Protein AF-A0A6L4ZPI7-F1 (afdb_monomer_lite)

Sequence (195 aa):
HDQLLDPTDQDNYDQADLDHDDYDQDDQVDRDQNSYPLFTQRETSLPQNKQPQKSLRPNKKPSTRAINNIDLNIQSRFVRVPNWVADQLARQLSPAEEKIFDQIWRLTVGFNREVWRGKIADLLIRTGYSSRATVTKAIAGLSALGLIRIEGRDTNPRGRSYRIVDRVKTINDQQKADQKPATRKSFDQKLDHPS

Radius of gyration: 31.49 Å; chains: 1; bounding box: 92×101×45 Å

Structure (mmCIF, N/CA/C/O backbone):
data_AF-A0A6L4ZPI7-F1
#
_entry.id   AF-A0A6L4ZPI7-F1
#
loop_
_atom_site.group_PDB
_atom_site.id
_atom_site.type_symbol
_atom_site.label_atom_id
_atom_site.label_alt_id
_atom_site.label_comp_id
_atom_site.label_asym_id
_atom_site.label_entity_id
_atom_site.label_seq_id
_atom_site.pdbx_PDB_ins_code
_atom_site.Cartn_x
_atom_site.Cartn_y
_atom_site.Cartn_z
_atom_site.occupancy
_atom_site.B_iso_or_equiv
_atom_site.auth_seq_id
_atom_site.auth_comp_id
_atom_site.auth_asym_id
_atom_site.auth_atom_id
_atom_site.pdbx_PDB_model_num
ATOM 1 N N . HIS A 1 1 ? -17.393 -59.819 7.524 1.00 52.56 1 HIS A N 1
ATOM 2 C CA . HIS A 1 1 ? -16.088 -59.882 6.844 1.00 52.56 1 HIS A CA 1
ATOM 3 C C . HIS A 1 1 ? -15.417 -58.536 7.044 1.00 52.56 1 HIS A C 1
ATOM 5 O O . HIS A 1 1 ? -15.497 -57.664 6.190 1.00 52.56 1 HIS A O 1
ATOM 11 N N . ASP A 1 2 ? -14.855 -58.369 8.238 1.00 57.41 2 ASP A N 1
ATOM 12 C CA . ASP A 1 2 ? -13.877 -57.336 8.552 1.00 57.41 2 ASP A CA 1
ATOM 13 C C . ASP A 1 2 ? -12.618 -57.580 7.721 1.00 57.41 2 ASP A C 1
ATOM 15 O O . ASP A 1 2 ? -12.110 -58.702 7.686 1.00 57.41 2 ASP A O 1
ATOM 19 N N . GLN A 1 3 ? -12.116 -56.541 7.060 1.00 60.25 3 GLN A N 1
ATOM 20 C CA . GLN A 1 3 ? -10.728 -56.494 6.617 1.00 60.25 3 GLN A CA 1
ATOM 21 C C . GLN A 1 3 ? -10.085 -55.249 7.225 1.00 60.25 3 GLN A C 1
ATOM 23 O O . GLN A 1 3 ? -10.251 -54.132 6.739 1.00 60.25 3 GLN A O 1
ATOM 28 N N . LEU A 1 4 ? -9.395 -55.494 8.341 1.00 65.88 4 LEU A N 1
ATOM 29 C CA . LEU A 1 4 ? -8.258 -54.723 8.830 1.00 65.88 4 LEU A CA 1
ATOM 30 C C . LEU A 1 4 ? -7.138 -54.743 7.779 1.00 65.88 4 LEU A C 1
ATOM 32 O O . LEU A 1 4 ? -6.721 -55.833 7.398 1.00 65.88 4 LEU A O 1
ATOM 36 N N . LEU A 1 5 ? -6.605 -53.572 7.423 1.00 58.72 5 LEU A N 1
ATOM 37 C CA . LEU A 1 5 ? -5.215 -53.346 6.990 1.00 58.72 5 LEU A CA 1
ATOM 38 C C . LEU A 1 5 ? -4.859 -51.912 7.441 1.00 58.72 5 LEU A C 1
ATOM 40 O O . LEU A 1 5 ? -5.490 -50.967 6.976 1.00 58.72 5 LEU A O 1
ATOM 44 N N . ASP A 1 6 ? -4.217 -51.705 8.590 1.00 62.03 6 ASP A N 1
ATOM 45 C CA . ASP A 1 6 ? -2.793 -51.843 8.980 1.00 62.03 6 ASP A CA 1
ATOM 46 C C . ASP A 1 6 ? -2.050 -50.483 8.877 1.00 62.03 6 ASP A C 1
ATOM 48 O O . ASP A 1 6 ? -1.954 -49.936 7.776 1.00 62.03 6 ASP A O 1
ATOM 52 N N . PRO A 1 7 ? -1.605 -49.873 10.002 1.00 70.56 7 PRO A N 1
ATOM 53 C CA . PRO A 1 7 ? -0.976 -48.560 10.034 1.00 70.56 7 PRO A CA 1
ATOM 54 C C . PRO A 1 7 ? 0.536 -48.670 10.265 1.00 70.56 7 PRO A C 1
ATOM 56 O O . PRO A 1 7 ? 0.992 -48.654 11.405 1.00 70.56 7 PRO A O 1
ATOM 59 N N . THR A 1 8 ? 1.326 -48.687 9.198 1.00 65.81 8 THR A N 1
ATOM 60 C CA . THR A 1 8 ? 2.771 -48.443 9.280 1.00 65.81 8 THR A CA 1
ATOM 61 C C . THR A 1 8 ? 3.249 -47.871 7.958 1.00 65.81 8 THR A C 1
ATOM 63 O O . THR A 1 8 ? 3.250 -48.586 6.969 1.00 65.81 8 THR A O 1
ATOM 66 N N . ASP A 1 9 ? 3.633 -46.598 7.956 1.00 54.34 9 ASP A N 1
ATOM 67 C CA . ASP A 1 9 ? 4.830 -46.150 7.244 1.00 54.34 9 ASP A CA 1
ATOM 68 C C . ASP A 1 9 ? 5.322 -44.886 7.944 1.00 54.34 9 ASP A C 1
ATOM 70 O O . ASP A 1 9 ? 4.760 -43.790 7.876 1.00 54.34 9 ASP A O 1
ATOM 74 N N . GLN A 1 10 ? 6.327 -45.149 8.763 1.00 58.91 10 GLN A N 1
ATOM 75 C CA . GLN A 1 10 ? 6.970 -44.282 9.718 1.00 58.91 10 GLN A CA 1
ATOM 76 C C . GLN A 1 10 ? 8.405 -44.125 9.223 1.00 58.91 10 GLN A C 1
ATOM 78 O O . GLN A 1 10 ? 9.321 -44.729 9.765 1.00 58.91 10 GLN A O 1
ATOM 83 N N . ASP A 1 11 ? 8.574 -43.330 8.169 1.00 57.59 11 ASP A N 1
ATOM 84 C CA . ASP A 1 11 ? 9.879 -42.927 7.645 1.00 57.59 11 ASP A CA 1
ATOM 85 C C . ASP A 1 11 ? 10.157 -41.513 8.184 1.00 57.59 11 ASP A C 1
ATOM 87 O O . ASP A 1 11 ? 9.524 -40.533 7.792 1.00 57.59 11 ASP A O 1
ATOM 91 N N . ASN A 1 12 ? 10.871 -41.364 9.300 1.00 57.66 12 ASN A N 1
ATOM 92 C CA . ASN A 1 12 ? 12.329 -41.451 9.402 1.00 57.66 12 ASN A CA 1
ATOM 93 C C . ASN A 1 12 ? 13.023 -40.484 8.425 1.00 57.66 12 ASN A C 1
ATOM 95 O O . ASN A 1 12 ? 13.623 -40.893 7.438 1.00 57.66 12 ASN A O 1
ATOM 99 N N . TYR A 1 13 ? 12.905 -39.181 8.702 1.00 60.25 13 TYR A N 1
ATOM 100 C CA . TYR A 1 13 ? 13.789 -38.176 8.118 1.00 60.25 13 TYR A CA 1
ATOM 101 C C . TYR A 1 13 ? 14.918 -37.878 9.093 1.00 60.25 13 TYR A C 1
ATOM 103 O O . TYR A 1 13 ? 14.757 -37.131 10.058 1.00 60.25 13 TYR A O 1
ATOM 111 N N . ASP A 1 14 ? 16.025 -38.539 8.785 1.00 57.97 14 ASP A N 1
ATOM 112 C CA . ASP A 1 14 ? 17.413 -38.219 9.071 1.00 57.97 14 ASP A CA 1
ATOM 113 C C . ASP A 1 14 ? 17.661 -36.887 9.782 1.00 57.97 14 ASP A C 1
ATOM 115 O O . ASP A 1 14 ? 17.568 -35.782 9.237 1.00 57.97 14 ASP A O 1
ATOM 119 N N . GLN A 1 15 ? 18.073 -37.070 11.027 1.00 57.19 15 GLN A N 1
ATOM 120 C CA . GLN A 1 15 ? 18.838 -36.155 11.842 1.00 57.19 15 GLN A CA 1
ATOM 121 C C . GLN A 1 15 ? 20.194 -35.922 11.160 1.00 57.19 15 GLN A C 1
ATOM 123 O O . GLN A 1 15 ? 21.167 -36.622 11.416 1.00 57.19 15 GLN A O 1
ATOM 128 N N . ALA A 1 16 ? 20.242 -34.973 10.226 1.00 61.12 16 ALA A N 1
ATOM 129 C CA . ALA A 1 16 ? 21.504 -34.462 9.718 1.00 61.12 16 ALA A CA 1
ATOM 130 C C . ALA A 1 16 ? 22.103 -33.542 10.788 1.00 61.12 16 ALA A C 1
ATOM 132 O O . ALA A 1 16 ? 21.713 -32.378 10.915 1.00 61.12 16 ALA A O 1
ATOM 133 N N . ASP A 1 17 ? 23.018 -34.114 11.567 1.00 57.56 17 ASP A N 1
ATOM 134 C CA . ASP A 1 17 ? 24.054 -33.401 12.302 1.00 57.56 17 ASP A CA 1
ATOM 135 C C . ASP A 1 17 ? 24.770 -32.466 11.316 1.00 57.56 17 ASP A C 1
ATOM 137 O O . ASP A 1 17 ? 25.544 -32.895 10.462 1.00 57.56 17 ASP A O 1
ATOM 141 N N . LEU A 1 18 ? 24.423 -31.178 11.364 1.00 62.94 18 LEU A N 1
ATOM 142 C CA . LEU A 1 18 ? 25.210 -30.134 10.728 1.00 62.94 18 LEU A CA 1
ATOM 143 C C . LEU A 1 18 ? 26.178 -29.622 11.777 1.00 62.94 18 LEU A C 1
ATOM 145 O O . LEU A 1 18 ? 25.793 -28.926 12.721 1.00 62.94 18 LEU A O 1
ATOM 149 N N . ASP A 1 19 ? 27.414 -30.055 11.577 1.00 59.19 19 ASP A N 1
ATOM 150 C CA . ASP A 1 19 ? 28.583 -29.704 12.346 1.00 59.19 19 ASP A CA 1
ATOM 151 C C . ASP A 1 19 ? 28.674 -28.195 12.586 1.00 59.19 19 ASP A C 1
ATOM 153 O O . ASP A 1 19 ? 28.424 -27.340 11.732 1.00 59.19 19 ASP A O 1
ATOM 157 N N . HIS A 1 20 ? 28.986 -27.918 13.841 1.00 60.69 20 HIS A N 1
ATOM 158 C CA . HIS A 1 20 ? 29.214 -26.626 14.439 1.00 60.69 20 HIS A CA 1
ATOM 159 C C . HIS A 1 20 ? 30.561 -26.099 13.928 1.00 60.69 20 HIS A C 1
ATOM 161 O O . HIS A 1 20 ? 31.598 -26.378 14.525 1.00 60.69 20 HIS A O 1
ATOM 167 N N . ASP A 1 21 ? 30.555 -25.377 12.806 1.00 58.12 21 ASP A N 1
ATOM 168 C CA . ASP A 1 21 ? 31.739 -24.642 12.362 1.00 58.12 21 ASP A CA 1
ATOM 169 C C . ASP A 1 21 ? 31.953 -23.432 13.282 1.00 58.12 21 ASP A C 1
ATOM 171 O O . ASP A 1 21 ? 31.344 -22.367 13.129 1.00 58.12 21 ASP A O 1
ATOM 175 N N . ASP A 1 22 ? 32.826 -23.656 14.264 1.00 56.50 22 ASP A N 1
ATOM 176 C CA . ASP A 1 22 ? 33.604 -22.662 14.995 1.00 56.50 22 ASP A CA 1
ATOM 177 C C . ASP A 1 22 ? 34.260 -21.696 13.995 1.00 56.50 22 ASP A C 1
ATOM 179 O O . ASP A 1 22 ? 35.296 -21.985 13.391 1.00 56.50 22 ASP A O 1
ATOM 183 N N . TYR A 1 23 ? 33.655 -20.525 13.813 1.00 60.28 23 TYR A N 1
ATOM 184 C CA . TYR A 1 23 ? 34.335 -19.367 13.242 1.00 60.28 23 TYR A CA 1
ATOM 185 C C . TYR A 1 23 ? 34.727 -18.418 14.373 1.00 60.28 23 TYR A C 1
ATOM 187 O O . TYR A 1 23 ? 34.162 -17.336 14.533 1.00 60.28 23 TYR A O 1
ATOM 195 N N . ASP A 1 24 ? 35.734 -18.843 15.135 1.00 63.22 24 ASP A N 1
ATOM 196 C CA . ASP A 1 24 ? 36.679 -17.935 15.774 1.00 63.22 24 ASP A CA 1
ATOM 197 C C . ASP A 1 24 ? 37.599 -17.372 14.683 1.00 63.22 24 ASP A C 1
ATOM 199 O O . ASP A 1 24 ? 38.485 -18.063 14.172 1.00 63.22 24 ASP A O 1
ATOM 203 N N . GLN A 1 25 ? 37.400 -16.107 14.314 1.00 58.53 25 GLN A N 1
ATOM 204 C CA . GLN A 1 25 ? 38.502 -15.297 13.800 1.00 58.53 25 GLN A CA 1
ATOM 205 C C . GLN A 1 25 ? 38.235 -13.806 13.987 1.00 58.53 25 GLN A C 1
ATOM 207 O O . GLN A 1 25 ? 37.498 -13.154 13.248 1.00 58.53 25 GLN A O 1
ATOM 212 N N . ASP A 1 26 ? 38.857 -13.322 15.056 1.00 55.75 26 ASP A N 1
ATOM 213 C CA . ASP A 1 26 ? 39.440 -12.002 15.230 1.00 55.75 26 ASP A CA 1
ATOM 214 C C . ASP A 1 26 ? 39.675 -11.236 13.920 1.00 55.75 26 ASP A C 1
ATOM 216 O O . ASP A 1 26 ? 40.579 -11.551 13.154 1.00 55.75 26 ASP A O 1
ATOM 220 N N . ASP A 1 27 ? 38.931 -10.149 13.732 1.00 56.41 27 ASP A N 1
ATOM 221 C CA . ASP A 1 27 ? 39.385 -9.020 12.922 1.00 56.41 27 ASP A CA 1
ATOM 222 C C . ASP A 1 27 ? 39.082 -7.725 13.684 1.00 56.41 27 ASP A C 1
ATOM 224 O O . ASP A 1 27 ? 38.122 -6.987 13.434 1.00 56.41 27 ASP A O 1
ATOM 228 N N . GLN A 1 28 ? 39.945 -7.457 14.669 1.00 57.53 28 GLN A N 1
ATOM 229 C CA . GLN A 1 28 ? 40.218 -6.103 15.136 1.00 57.53 28 GLN A CA 1
ATOM 230 C C . GLN A 1 28 ? 40.821 -5.305 13.976 1.00 57.53 28 GLN A C 1
ATOM 232 O O . GLN A 1 28 ? 42.034 -5.211 13.813 1.00 57.53 28 GLN A O 1
ATOM 237 N N . VAL A 1 29 ? 39.964 -4.695 13.164 1.00 58.62 29 VAL A N 1
ATOM 238 C CA . VAL A 1 29 ? 40.374 -3.567 12.332 1.00 58.62 29 VAL A CA 1
ATOM 239 C C . VAL A 1 29 ? 40.292 -2.297 13.167 1.00 58.62 29 VAL A C 1
ATOM 241 O O . VAL A 1 29 ? 39.245 -1.652 13.263 1.00 58.62 29 VAL A O 1
ATOM 244 N N . ASP A 1 30 ? 41.440 -1.951 13.751 1.00 56.22 30 ASP A N 1
ATOM 245 C CA . ASP A 1 30 ? 41.826 -0.589 14.107 1.00 56.22 30 ASP A CA 1
ATOM 246 C C . ASP A 1 30 ? 41.579 0.319 12.900 1.00 56.22 30 ASP A C 1
ATOM 248 O O . ASP A 1 30 ? 42.396 0.432 11.985 1.00 56.22 30 ASP A O 1
ATOM 252 N N . ARG A 1 31 ? 40.395 0.936 12.848 1.00 53.72 31 ARG A N 1
ATOM 253 C CA . ARG A 1 31 ? 40.089 1.936 11.832 1.00 53.72 31 ARG A CA 1
ATOM 254 C C . ARG A 1 31 ? 40.334 3.309 12.417 1.00 53.72 31 ARG A C 1
ATOM 256 O O . ARG A 1 31 ? 39.477 3.906 13.066 1.00 53.72 31 ARG A O 1
ATOM 263 N N . ASP A 1 32 ? 41.558 3.731 12.149 1.00 52.53 32 ASP A N 1
ATOM 264 C CA . ASP A 1 32 ? 42.113 5.064 12.235 1.00 52.53 32 ASP A CA 1
ATOM 265 C C . ASP A 1 32 ? 41.097 6.204 12.294 1.00 52.53 32 ASP A C 1
ATOM 267 O O . ASP A 1 32 ? 40.163 6.345 11.496 1.00 52.53 32 ASP A O 1
ATOM 271 N N . GLN A 1 33 ? 41.397 7.074 13.249 1.00 49.78 33 GLN A N 1
ATOM 272 C CA . GLN A 1 33 ? 40.874 8.407 13.454 1.00 49.78 33 GLN A CA 1
ATOM 273 C C . GLN A 1 33 ? 40.907 9.212 12.149 1.00 49.78 33 GLN A C 1
ATOM 275 O O . GLN A 1 33 ? 41.883 9.894 11.836 1.00 49.78 33 GLN A O 1
ATOM 280 N N . ASN A 1 34 ? 39.811 9.186 11.391 1.00 48.38 34 ASN A N 1
ATOM 281 C CA . ASN A 1 34 ? 39.641 10.091 10.266 1.00 48.38 34 ASN A CA 1
ATOM 282 C C . ASN A 1 34 ? 39.265 11.483 10.787 1.00 48.38 34 ASN A C 1
ATOM 284 O O . ASN A 1 34 ? 38.101 11.839 10.967 1.00 48.38 34 ASN A O 1
ATOM 288 N N . SER A 1 35 ? 40.336 12.221 11.067 1.00 53.03 35 SER A N 1
ATOM 289 C CA . SER A 1 35 ? 40.491 13.669 11.053 1.00 53.03 35 SER A CA 1
ATOM 290 C C . SER A 1 35 ? 39.365 14.394 10.308 1.00 53.03 35 SER A C 1
ATOM 292 O O . SER A 1 35 ? 39.185 14.243 9.097 1.00 53.03 35 SER A O 1
ATOM 294 N N . TYR A 1 36 ? 38.605 15.203 11.044 1.00 56.25 36 TYR A N 1
ATOM 295 C CA . TYR A 1 36 ? 37.661 16.147 10.463 1.00 56.25 36 TYR A CA 1
ATOM 296 C C . TYR A 1 36 ? 38.429 17.144 9.582 1.00 56.25 36 TYR A C 1
ATOM 298 O O . TYR A 1 36 ? 39.331 17.820 10.088 1.00 56.25 36 TYR A O 1
ATOM 306 N N . PRO A 1 37 ? 38.092 17.304 8.290 1.00 57.66 37 PRO A N 1
ATOM 307 C CA . PRO A 1 37 ? 38.667 18.376 7.502 1.00 57.66 37 PRO A CA 1
ATOM 308 C C . PRO A 1 37 ? 38.184 19.718 8.060 1.00 57.66 37 PRO A C 1
ATOM 310 O O . PRO A 1 37 ? 36.994 20.035 8.085 1.00 57.66 37 PRO A O 1
ATOM 313 N N . LEU A 1 38 ? 39.165 20.489 8.518 1.00 52.72 38 LEU A N 1
ATOM 314 C CA . LEU A 1 38 ? 39.084 21.878 8.930 1.00 52.72 38 LEU A CA 1
ATOM 315 C C . LEU A 1 38 ? 38.308 22.690 7.881 1.00 52.72 38 LEU A C 1
ATOM 317 O O . LEU A 1 38 ? 38.709 22.789 6.717 1.00 52.72 38 LEU A O 1
ATOM 321 N N . PHE A 1 39 ? 37.184 23.261 8.310 1.00 48.31 39 PHE A N 1
ATOM 322 C CA . PHE A 1 39 ? 36.298 24.104 7.512 1.00 48.31 39 PHE A CA 1
ATOM 323 C C . PHE A 1 39 ? 37.050 25.381 7.101 1.00 48.31 39 PHE A C 1
ATOM 325 O O . PHE A 1 39 ? 37.036 26.396 7.792 1.00 48.31 39 PHE A O 1
ATOM 332 N N . THR A 1 40 ? 37.766 25.316 5.981 1.00 53.19 40 THR A N 1
ATOM 333 C CA . THR A 1 40 ? 38.423 26.480 5.387 1.00 53.19 40 THR A CA 1
ATOM 334 C C . THR A 1 40 ? 37.347 27.282 4.668 1.00 53.19 40 THR A C 1
ATOM 336 O O . THR A 1 40 ? 36.849 26.857 3.624 1.00 53.19 40 THR A O 1
ATOM 339 N N . GLN A 1 41 ? 36.967 28.428 5.234 1.00 50.16 41 GLN A N 1
ATOM 340 C CA . GLN A 1 41 ? 36.126 29.420 4.570 1.00 50.16 41 GLN A CA 1
ATOM 341 C C . GLN A 1 41 ? 36.860 29.927 3.323 1.00 50.16 41 GLN A C 1
ATOM 343 O O . GLN A 1 41 ? 37.687 30.831 3.387 1.00 50.16 41 GLN A O 1
ATOM 348 N N . ARG A 1 42 ? 36.598 29.307 2.171 1.00 47.69 42 ARG A N 1
ATOM 349 C CA . ARG A 1 42 ? 36.918 29.909 0.881 1.00 47.69 42 ARG A CA 1
ATOM 350 C C . ARG A 1 42 ? 35.788 30.865 0.547 1.00 47.69 42 ARG A C 1
ATOM 352 O O . ARG A 1 42 ? 34.682 30.438 0.226 1.00 47.69 42 ARG A O 1
ATOM 359 N N . GLU A 1 43 ? 36.094 32.151 0.624 1.00 56.78 43 GLU A N 1
ATOM 360 C CA . GLU A 1 43 ? 35.358 33.212 -0.048 1.00 56.78 43 GLU A CA 1
ATOM 361 C C . GLU A 1 43 ? 35.346 32.915 -1.554 1.00 56.78 43 GLU A C 1
ATOM 363 O O . GLU A 1 43 ? 36.238 33.298 -2.309 1.00 56.78 43 GLU A O 1
ATOM 368 N N . THR A 1 44 ? 34.349 32.161 -2.014 1.00 47.75 44 THR A N 1
ATOM 369 C CA . THR A 1 44 ? 34.027 32.086 -3.436 1.00 47.75 44 THR A CA 1
ATOM 370 C C . THR A 1 44 ? 33.332 33.377 -3.822 1.00 47.75 44 THR A C 1
ATOM 372 O O . THR A 1 44 ? 32.137 33.566 -3.588 1.00 47.75 44 THR A O 1
ATOM 375 N N . SER A 1 45 ? 34.124 34.263 -4.412 1.00 59.66 45 SER A N 1
ATOM 376 C CA . SER A 1 45 ? 33.678 35.355 -5.259 1.00 59.66 45 SER A CA 1
ATOM 377 C C . SER A 1 45 ? 32.560 34.885 -6.195 1.00 59.66 45 SER A C 1
ATOM 379 O O . SER A 1 45 ? 32.677 33.893 -6.916 1.00 59.66 45 SER A O 1
ATOM 381 N N . LEU A 1 46 ? 31.442 35.607 -6.142 1.00 59.00 46 LEU A N 1
ATOM 382 C CA . LEU A 1 46 ? 30.273 35.414 -6.991 1.00 59.00 46 LEU A CA 1
ATOM 383 C C . LEU A 1 46 ? 30.683 35.464 -8.473 1.00 59.00 46 LEU A C 1
ATOM 385 O O . LEU A 1 46 ? 31.125 36.520 -8.936 1.00 59.00 46 LEU A O 1
ATOM 389 N N . PRO A 1 47 ? 30.488 34.395 -9.265 1.00 55.22 47 PRO A N 1
ATOM 390 C CA . PRO A 1 47 ? 30.530 34.536 -10.706 1.00 55.22 47 PRO A CA 1
ATOM 391 C C . PRO A 1 47 ? 29.308 35.357 -11.136 1.00 55.22 47 PRO A C 1
ATOM 393 O O . PRO A 1 47 ? 28.162 34.932 -10.975 1.00 55.22 47 PRO A O 1
ATOM 396 N N . GLN A 1 48 ? 29.561 36.548 -11.687 1.00 59.00 48 GLN A N 1
ATOM 397 C CA . GLN A 1 48 ? 28.598 37.324 -12.468 1.00 59.00 48 GLN A CA 1
ATOM 398 C C . GLN A 1 48 ? 28.092 36.451 -13.622 1.00 59.00 48 GLN A C 1
ATOM 400 O O . GLN A 1 48 ? 28.687 36.369 -14.698 1.00 59.00 48 GLN A O 1
ATOM 405 N N . ASN A 1 49 ? 26.988 35.754 -13.372 1.00 52.22 49 ASN A N 1
ATOM 406 C CA . ASN A 1 49 ? 26.335 34.919 -14.356 1.00 52.22 49 ASN A CA 1
ATOM 407 C C . ASN A 1 49 ? 25.613 35.837 -15.350 1.00 52.22 49 ASN A C 1
ATOM 409 O O . ASN A 1 49 ? 24.540 36.375 -15.067 1.00 52.22 49 ASN A O 1
ATOM 413 N N . LYS A 1 50 ? 26.254 36.055 -16.504 1.00 55.41 50 LYS A N 1
ATOM 414 C CA . LYS A 1 50 ? 25.654 36.674 -17.687 1.00 55.41 50 LYS A CA 1
ATOM 415 C C . LYS A 1 50 ? 24.361 35.928 -17.997 1.00 55.41 50 LYS A C 1
ATOM 417 O O . LYS A 1 50 ? 24.390 34.766 -18.390 1.00 55.41 50 LYS A O 1
ATOM 422 N N . GLN A 1 51 ? 23.237 36.608 -17.798 1.00 62.03 51 GLN A N 1
ATOM 423 C CA . GLN A 1 51 ? 21.917 36.084 -18.113 1.00 62.03 51 GLN A CA 1
ATOM 424 C C . GLN A 1 51 ? 21.886 35.631 -19.582 1.00 62.03 51 GLN A C 1
ATOM 426 O O . GLN A 1 51 ? 22.059 36.468 -20.473 1.00 62.03 51 GLN A O 1
ATOM 431 N N . PRO A 1 52 ? 21.665 34.337 -19.872 1.00 57.22 52 PRO A N 1
ATOM 432 C CA . PRO A 1 52 ? 21.416 33.908 -21.234 1.00 57.22 52 PRO A CA 1
ATOM 433 C C . PRO A 1 52 ? 20.092 34.524 -21.687 1.00 57.22 52 PRO A C 1
ATOM 435 O O . PRO A 1 52 ? 19.056 34.378 -21.030 1.00 57.22 52 PRO A O 1
ATOM 438 N N . GLN A 1 53 ? 20.143 35.249 -22.805 1.00 59.66 53 GLN A N 1
ATOM 439 C CA . GLN A 1 53 ? 18.970 35.815 -23.454 1.00 59.66 53 GLN A CA 1
ATOM 440 C C . GLN A 1 53 ? 17.938 34.707 -23.672 1.00 59.66 53 GLN A C 1
ATOM 442 O O . GLN A 1 53 ? 18.175 33.723 -24.376 1.00 59.66 53 GLN A O 1
ATOM 447 N N . LYS A 1 54 ? 16.786 34.879 -23.018 1.00 49.28 54 LYS A N 1
ATOM 448 C CA . LYS A 1 54 ? 15.577 34.081 -23.198 1.00 49.28 54 LYS A CA 1
ATOM 449 C C . LYS A 1 54 ? 15.209 34.084 -24.682 1.00 49.28 54 LYS A C 1
ATOM 451 O O . LYS A 1 54 ? 14.545 35.000 -25.156 1.00 49.28 54 LYS A O 1
ATOM 456 N N . SER A 1 55 ? 15.589 33.035 -25.407 1.00 57.19 55 SER A N 1
ATOM 457 C CA . SER A 1 55 ? 14.860 32.663 -26.613 1.00 57.19 55 SER A CA 1
ATOM 458 C C . SER A 1 55 ? 13.470 32.229 -26.156 1.00 57.19 55 SER A C 1
ATOM 460 O O . SER A 1 55 ? 13.293 31.209 -25.486 1.00 57.19 55 SER A O 1
ATOM 462 N N . LEU A 1 56 ? 12.482 33.075 -26.444 1.00 59.62 56 LEU A N 1
ATOM 463 C CA . LEU A 1 56 ? 11.064 32.780 -26.295 1.00 59.62 56 LEU A CA 1
ATOM 464 C C . LEU A 1 56 ? 10.753 31.585 -27.197 1.00 59.62 56 LEU A C 1
ATOM 466 O O . LEU A 1 56 ? 10.468 31.730 -28.384 1.00 59.62 56 LEU A O 1
ATOM 470 N N . ARG A 1 57 ? 10.887 30.378 -26.642 1.00 62.66 57 ARG A N 1
ATOM 471 C CA . ARG A 1 57 ? 10.471 29.157 -27.323 1.00 62.66 57 ARG A CA 1
ATOM 472 C C . ARG A 1 57 ? 8.978 29.286 -27.635 1.00 62.66 57 ARG A C 1
ATOM 474 O O . ARG A 1 57 ? 8.220 29.693 -26.751 1.00 62.66 57 ARG A O 1
ATOM 481 N N . PRO A 1 58 ? 8.551 28.951 -28.862 1.00 60.91 58 PRO A N 1
ATOM 482 C CA . PRO A 1 58 ? 7.162 29.065 -29.263 1.00 60.91 58 PRO A CA 1
ATOM 483 C C . PRO A 1 58 ? 6.291 28.259 -28.306 1.00 60.91 58 PRO A C 1
ATOM 485 O O . PRO A 1 58 ? 6.569 27.096 -28.004 1.00 60.91 58 PRO A O 1
ATOM 488 N N . ASN A 1 59 ? 5.264 28.945 -27.813 1.00 58.78 59 ASN A N 1
ATOM 489 C CA . ASN A 1 59 ? 4.217 28.482 -26.923 1.00 58.78 59 ASN A CA 1
ATOM 490 C C . ASN A 1 59 ? 3.689 27.114 -27.395 1.00 58.78 59 ASN A C 1
ATOM 492 O O . ASN A 1 59 ? 2.848 27.026 -28.294 1.00 58.78 59 ASN A O 1
ATOM 496 N N . LYS A 1 60 ? 4.231 26.028 -26.824 1.00 59.97 60 LYS A N 1
ATOM 497 C CA . LYS A 1 60 ? 3.668 24.687 -26.964 1.00 59.97 60 LYS A CA 1
ATOM 498 C C . LYS A 1 60 ? 2.317 24.749 -26.274 1.00 59.97 60 LYS A C 1
ATOM 500 O O . LYS A 1 60 ? 2.249 24.687 -25.049 1.00 59.97 60 LYS A O 1
ATOM 505 N N . LYS A 1 61 ? 1.272 24.913 -27.089 1.00 62.72 61 LYS A N 1
ATOM 506 C CA . LYS A 1 61 ? -0.130 24.819 -26.684 1.00 62.72 61 LYS A CA 1
ATOM 507 C C . LYS A 1 61 ? -0.247 23.678 -25.666 1.00 62.72 61 LYS A C 1
ATOM 509 O O . LYS A 1 61 ? 0.246 22.584 -25.969 1.00 62.72 61 LYS A O 1
ATOM 514 N N . PRO A 1 62 ? -0.812 23.924 -24.471 1.00 60.25 62 PRO A N 1
ATOM 515 C CA . PRO A 1 62 ? -0.940 22.891 -23.459 1.00 60.25 62 PRO A CA 1
ATOM 516 C C . PRO A 1 62 ? -1.645 21.711 -24.114 1.00 60.25 62 PRO A C 1
ATOM 518 O O . PRO A 1 62 ? -2.735 21.864 -24.667 1.00 60.25 62 PRO A O 1
ATOM 521 N N . SER A 1 63 ? -0.970 20.559 -24.126 1.00 57.16 63 SER A N 1
ATOM 522 C CA . SER A 1 63 ? -1.570 19.299 -24.538 1.00 57.16 63 SER A CA 1
ATOM 523 C C . SER A 1 63 ? -2.723 19.071 -23.577 1.00 57.16 63 SER A C 1
ATOM 525 O O . SER A 1 63 ? -2.540 18.617 -22.449 1.00 57.16 63 SER A O 1
ATOM 527 N N . THR A 1 64 ? -3.911 19.474 -24.010 1.00 56.25 64 THR A N 1
ATOM 528 C CA . THR A 1 64 ? -5.193 19.106 -23.437 1.00 56.25 64 THR A CA 1
ATOM 529 C C . THR A 1 64 ? -5.294 17.612 -23.695 1.00 56.25 64 THR A C 1
ATOM 531 O O . THR A 1 64 ? -5.897 17.157 -24.662 1.00 56.25 64 THR A O 1
ATOM 534 N N . ARG A 1 65 ? -4.581 16.820 -22.882 1.00 53.59 65 ARG A N 1
ATOM 535 C CA . ARG A 1 65 ? -4.827 15.388 -22.792 1.00 53.59 65 ARG A CA 1
ATOM 536 C C . ARG A 1 65 ? -6.313 15.282 -22.506 1.00 53.59 65 ARG A C 1
ATOM 538 O O . ARG A 1 65 ? -6.792 15.888 -21.552 1.00 53.59 65 ARG A O 1
ATOM 545 N N . ALA A 1 66 ? -7.028 14.617 -23.400 1.00 54.91 66 ALA A N 1
ATOM 546 C CA . ALA A 1 66 ? -8.466 14.455 -23.352 1.00 54.91 66 ALA A CA 1
ATOM 547 C C . ALA A 1 66 ? -8.859 13.682 -22.082 1.00 54.91 66 ALA A C 1
ATOM 549 O O . ALA A 1 66 ? -9.031 12.471 -22.105 1.00 54.91 66 ALA A O 1
ATOM 550 N N . ILE A 1 67 ? -8.972 14.388 -20.956 1.00 57.03 67 ILE A N 1
ATOM 551 C CA . ILE A 1 67 ? -9.554 13.870 -19.711 1.00 57.03 67 ILE A CA 1
ATOM 552 C C . ILE A 1 67 ? -11.068 13.659 -19.909 1.00 57.03 67 ILE A C 1
ATOM 554 O O . ILE A 1 67 ? -11.677 12.841 -19.231 1.00 57.03 67 ILE A O 1
ATOM 558 N N . ASN A 1 68 ? -11.659 14.321 -20.908 1.00 54.84 68 ASN A N 1
ATOM 559 C CA . ASN A 1 68 ? -13.099 14.324 -21.174 1.00 54.84 68 ASN A CA 1
ATOM 560 C C . ASN A 1 68 ? -13.671 12.978 -21.654 1.00 54.84 68 ASN A C 1
ATOM 562 O O . ASN A 1 68 ? -14.886 12.834 -21.669 1.00 54.84 68 ASN A O 1
ATOM 566 N N . ASN A 1 69 ? -12.825 12.004 -22.011 1.00 54.81 69 ASN A N 1
ATOM 567 C CA . ASN A 1 69 ? -13.252 10.662 -22.431 1.00 54.81 69 ASN A CA 1
ATOM 568 C C . ASN A 1 69 ? -12.794 9.562 -21.462 1.00 54.81 69 ASN A C 1
ATOM 570 O O . ASN A 1 69 ? -12.759 8.389 -21.835 1.00 54.81 69 ASN A O 1
ATOM 574 N N . ILE A 1 70 ? -12.411 9.906 -20.228 1.00 57.25 70 ILE A N 1
ATOM 575 C CA . ILE A 1 70 ? -12.375 8.885 -19.182 1.00 57.25 70 ILE A CA 1
ATOM 576 C C . ILE A 1 70 ? -13.835 8.593 -18.875 1.00 57.25 70 ILE A C 1
ATOM 578 O O . ILE A 1 70 ? -14.508 9.406 -18.245 1.00 57.25 70 ILE A O 1
ATOM 582 N N . ASP A 1 71 ? -14.321 7.458 -19.370 1.00 51.62 71 ASP A N 1
ATOM 583 C CA . ASP A 1 71 ? -15.632 6.944 -19.016 1.00 51.62 71 ASP A CA 1
ATOM 584 C C . ASP A 1 71 ? -15.612 6.622 -17.514 1.00 51.62 71 ASP A C 1
ATOM 586 O O . ASP A 1 71 ? -15.276 5.523 -17.076 1.00 51.62 71 ASP A O 1
ATOM 590 N N . LEU A 1 72 ? -15.908 7.639 -16.701 1.00 56.00 72 LEU A N 1
ATOM 591 C CA . LEU A 1 72 ? -16.089 7.563 -15.251 1.00 56.00 72 LEU A CA 1
ATOM 592 C C . LEU A 1 72 ? -17.387 6.833 -14.899 1.00 56.00 72 LEU A C 1
ATOM 594 O O . LEU A 1 72 ? -17.872 6.965 -13.774 1.00 56.00 72 LEU A O 1
ATOM 598 N N . ASN A 1 73 ? -17.966 6.097 -15.857 1.00 47.59 73 ASN A N 1
ATOM 599 C CA . ASN A 1 73 ? -19.170 5.323 -15.681 1.00 47.59 73 ASN A CA 1
ATOM 600 C C . ASN A 1 73 ? -19.095 4.599 -14.339 1.00 47.59 73 ASN A C 1
ATOM 602 O O . ASN A 1 73 ? -18.162 3.842 -14.045 1.00 47.59 73 ASN A O 1
ATOM 606 N N . ILE A 1 74 ? -20.076 4.908 -13.500 1.00 50.66 74 ILE A N 1
ATOM 607 C CA . ILE A 1 74 ? -20.157 4.580 -12.073 1.00 50.66 74 ILE A CA 1
ATOM 608 C C . ILE A 1 74 ? -20.201 3.053 -11.848 1.00 50.66 74 ILE A C 1
ATOM 610 O O . ILE A 1 74 ? -20.072 2.571 -10.726 1.00 50.66 74 ILE A O 1
ATOM 614 N N . GLN A 1 75 ? -20.302 2.268 -12.926 1.00 54.56 75 GLN A N 1
ATOM 615 C CA . GLN A 1 75 ? -20.085 0.821 -12.926 1.00 54.56 75 GLN A CA 1
ATOM 616 C C . GLN A 1 75 ? -18.630 0.408 -12.640 1.00 54.56 75 GLN A C 1
ATOM 618 O O . GLN A 1 75 ? -18.367 -0.750 -12.299 1.00 54.56 75 GLN A O 1
ATOM 623 N N . SER A 1 76 ? -17.670 1.327 -12.754 1.00 55.59 76 SER A N 1
ATOM 624 C CA . SER A 1 76 ? -16.304 1.094 -12.299 1.00 55.59 76 SER A CA 1
ATOM 625 C C . SER A 1 76 ? -16.298 0.958 -10.771 1.00 55.59 76 SER A C 1
ATOM 627 O O . SER A 1 76 ? -16.739 1.832 -10.033 1.00 55.59 76 SER A O 1
ATOM 629 N N . ARG A 1 77 ? -15.850 -0.201 -10.276 1.00 64.25 77 ARG A N 1
ATOM 630 C CA . ARG A 1 77 ? -15.840 -0.546 -8.845 1.00 64.25 77 ARG A CA 1
ATOM 631 C C . ARG A 1 77 ? -14.863 0.357 -8.087 1.00 64.25 77 ARG A C 1
ATOM 633 O O . ARG A 1 77 ? -13.693 0.008 -7.908 1.00 64.25 77 ARG A O 1
ATOM 640 N N . PHE A 1 78 ? -15.330 1.535 -7.682 1.00 75.12 78 PHE A N 1
ATOM 641 C CA . PHE A 1 78 ? -14.595 2.425 -6.796 1.00 75.12 78 PHE A CA 1
ATOM 642 C C . PHE A 1 78 ? -14.518 1.796 -5.411 1.00 75.12 78 PHE A C 1
ATOM 644 O O . PHE A 1 78 ? -15.511 1.317 -4.864 1.00 75.12 78 PHE A O 1
ATOM 651 N N . VAL A 1 79 ? -13.317 1.800 -4.845 1.00 81.12 79 VAL A N 1
ATOM 652 C CA . VAL A 1 79 ? -13.113 1.367 -3.467 1.00 81.12 79 VAL A CA 1
ATOM 653 C C . VAL A 1 79 ? -13.253 2.595 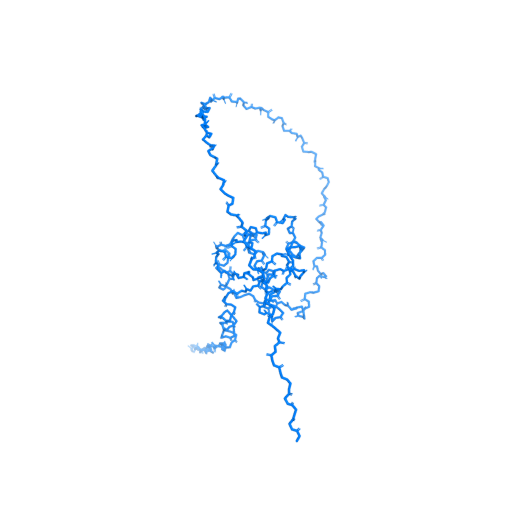-2.594 1.00 81.12 79 VAL A C 1
ATOM 655 O O . VAL A 1 79 ? -12.501 3.552 -2.753 1.00 81.12 79 VAL A O 1
ATOM 658 N N . ARG A 1 80 ? -14.239 2.574 -1.698 1.00 83.19 80 ARG A N 1
ATOM 659 C CA . ARG A 1 80 ? -14.376 3.610 -0.679 1.00 83.19 80 ARG A CA 1
ATOM 660 C C . ARG A 1 80 ? -13.302 3.380 0.379 1.00 83.19 80 ARG A C 1
ATOM 662 O O . ARG A 1 80 ? -13.163 2.269 0.893 1.00 83.19 80 ARG A O 1
ATOM 669 N N . VAL A 1 81 ? -12.538 4.425 0.663 1.00 82.75 81 VAL A N 1
ATOM 670 C CA . VAL A 1 81 ? -11.614 4.471 1.796 1.00 82.75 81 VAL A CA 1
ATOM 671 C C . VAL A 1 81 ? -12.296 5.319 2.871 1.00 82.75 81 VAL A C 1
ATOM 673 O O . VAL A 1 81 ? -12.764 6.412 2.546 1.00 82.75 81 VAL A O 1
ATOM 676 N N . PRO A 1 82 ? -12.421 4.837 4.117 1.00 80.44 82 PRO A N 1
ATOM 677 C CA . PRO A 1 82 ? -12.980 5.648 5.192 1.00 80.44 82 PRO A CA 1
ATOM 678 C C . PRO A 1 82 ? -12.134 6.913 5.411 1.00 80.44 82 PRO A C 1
ATOM 680 O O . PRO A 1 82 ? -10.908 6.826 5.442 1.00 80.44 82 PRO A O 1
ATOM 683 N N . ASN A 1 83 ? -12.762 8.075 5.630 1.00 83.19 83 ASN A N 1
ATOM 684 C CA . ASN A 1 83 ? -12.022 9.334 5.829 1.00 83.19 83 ASN A CA 1
ATOM 685 C C . ASN A 1 83 ? -11.027 9.260 6.990 1.00 83.19 83 ASN A C 1
ATOM 687 O O . ASN A 1 83 ? -9.905 9.720 6.851 1.00 83.19 83 ASN A O 1
ATOM 691 N N . TRP A 1 84 ? -11.398 8.627 8.106 1.00 80.75 84 TRP A N 1
ATOM 692 C CA . TRP A 1 84 ? -10.490 8.497 9.248 1.00 80.75 84 TRP A CA 1
ATOM 693 C C . TRP A 1 84 ? -9.224 7.704 8.897 1.00 80.75 84 TRP A C 1
ATOM 695 O O . TRP A 1 84 ? -8.154 8.010 9.416 1.00 80.75 84 TRP A O 1
ATOM 705 N N . VAL A 1 85 ? -9.343 6.715 8.001 1.00 82.00 85 VAL A N 1
ATOM 706 C CA . VAL A 1 85 ? -8.203 5.960 7.477 1.00 82.00 85 VAL A CA 1
ATOM 707 C C . VAL A 1 85 ? -7.353 6.897 6.630 1.00 82.00 85 VAL A C 1
ATOM 709 O O . VAL A 1 85 ? -6.169 7.025 6.903 1.00 82.00 85 VAL A O 1
ATOM 712 N N . ALA A 1 86 ? -7.948 7.618 5.676 1.00 85.50 86 ALA A N 1
ATOM 713 C CA . ALA A 1 86 ? -7.218 8.582 4.849 1.00 85.50 86 ALA A CA 1
ATOM 714 C C . ALA A 1 86 ? -6.470 9.636 5.694 1.00 85.50 86 ALA A C 1
ATOM 716 O O . ALA A 1 86 ? -5.282 9.868 5.479 1.00 85.50 86 ALA A O 1
ATOM 717 N N . ASP A 1 87 ? -7.126 10.201 6.709 1.00 86.06 87 ASP A N 1
ATOM 718 C CA . ASP A 1 87 ? -6.558 11.234 7.581 1.00 86.06 87 ASP A CA 1
ATOM 719 C C . ASP A 1 87 ? -5.422 10.705 8.473 1.00 86.06 87 ASP A C 1
ATOM 721 O O . ASP A 1 87 ? -4.423 11.396 8.696 1.00 86.06 87 ASP A O 1
ATOM 725 N N . GLN A 1 88 ? -5.552 9.483 9.005 1.00 80.50 88 GLN A N 1
ATOM 726 C CA . GLN A 1 88 ? -4.501 8.862 9.817 1.00 80.50 88 GLN A CA 1
ATOM 727 C C . GLN A 1 88 ? -3.308 8.421 8.966 1.00 80.50 88 GLN A C 1
ATOM 729 O O . GLN A 1 88 ? -2.162 8.673 9.344 1.00 80.50 88 GLN A O 1
ATOM 734 N N . LEU A 1 89 ? -3.572 7.809 7.808 1.00 84.69 89 LEU A N 1
ATOM 735 C CA . LEU A 1 89 ? -2.543 7.349 6.878 1.00 84.69 89 LEU A CA 1
ATOM 736 C C . LEU A 1 89 ? -1.697 8.518 6.371 1.00 84.69 89 LEU A C 1
ATOM 738 O O . LEU A 1 89 ? -0.472 8.443 6.437 1.00 84.69 89 LEU A O 1
ATOM 742 N N . ALA A 1 90 ? -2.332 9.622 5.965 1.00 83.94 90 ALA A N 1
ATOM 743 C CA . ALA A 1 90 ? -1.643 10.796 5.427 1.00 83.94 90 ALA A CA 1
ATOM 744 C C . ALA A 1 90 ? -0.648 11.439 6.413 1.00 83.94 90 ALA A C 1
ATOM 746 O O . ALA A 1 90 ? 0.258 12.161 6.001 1.00 83.94 90 ALA A O 1
ATOM 747 N N . ARG A 1 91 ? -0.805 11.203 7.723 1.00 89.75 91 ARG A N 1
ATOM 748 C CA . ARG A 1 91 ? 0.077 11.761 8.762 1.00 89.75 91 ARG A CA 1
ATOM 749 C C . ARG A 1 91 ? 1.266 10.876 9.111 1.00 89.75 91 ARG A C 1
ATOM 751 O O . ARG A 1 91 ? 2.271 11.395 9.586 1.00 89.75 91 ARG A O 1
ATOM 758 N N . GLN A 1 92 ? 1.128 9.562 8.956 1.00 91.50 92 GLN A N 1
ATOM 759 C CA . GLN A 1 92 ? 2.110 8.591 9.450 1.00 91.50 92 GLN A CA 1
ATOM 760 C C . GLN A 1 92 ? 2.904 7.922 8.330 1.00 91.50 92 GLN A C 1
ATOM 762 O O . GLN A 1 92 ? 4.003 7.432 8.581 1.00 91.50 92 GLN A O 1
ATOM 767 N N . LEU A 1 93 ? 2.362 7.897 7.112 1.00 93.94 93 LEU A N 1
ATOM 768 C CA . LEU A 1 93 ? 2.968 7.215 5.981 1.00 93.94 93 LEU A CA 1
ATOM 769 C C . LEU A 1 93 ? 3.773 8.162 5.107 1.00 93.94 93 LEU A C 1
ATOM 771 O O . LEU A 1 93 ? 3.372 9.285 4.809 1.00 93.94 93 LEU A O 1
ATOM 775 N N . SER A 1 94 ? 4.904 7.663 4.625 1.00 96.12 94 SER A N 1
ATOM 776 C CA . SER A 1 94 ? 5.579 8.266 3.488 1.00 96.12 94 SER A CA 1
ATOM 777 C C . SER A 1 94 ? 4.729 8.112 2.216 1.00 96.12 94 SER A C 1
ATOM 779 O O . SER A 1 94 ? 3.964 7.149 2.091 1.00 96.12 94 SER A O 1
ATOM 781 N N . PRO A 1 95 ? 4.925 8.974 1.200 1.00 96.12 95 PRO A N 1
ATOM 782 C CA . PRO A 1 95 ? 4.172 8.883 -0.055 1.00 96.12 95 PRO A CA 1
ATOM 783 C C . PRO A 1 95 ? 4.278 7.517 -0.754 1.00 96.12 95 PRO A C 1
ATOM 785 O O . PRO A 1 95 ? 3.366 7.095 -1.463 1.00 96.12 95 PRO A O 1
ATOM 788 N N . ALA A 1 96 ? 5.400 6.810 -0.567 1.00 96.81 96 ALA A N 1
ATOM 789 C CA . ALA A 1 96 ? 5.591 5.471 -1.115 1.00 96.81 96 ALA A CA 1
ATOM 790 C C . ALA A 1 96 ? 4.750 4.412 -0.397 1.00 96.81 96 ALA A C 1
ATOM 792 O O . ALA A 1 96 ? 4.179 3.530 -1.039 1.00 96.81 96 ALA A O 1
ATOM 793 N N . GLU A 1 97 ? 4.671 4.503 0.927 1.00 97.12 97 GLU A N 1
ATOM 794 C CA . GLU A 1 97 ? 3.881 3.592 1.748 1.00 97.12 97 GLU A CA 1
ATOM 795 C C . GLU A 1 97 ? 2.389 3.811 1.541 1.00 97.12 97 GLU A C 1
ATOM 797 O O . GLU A 1 97 ? 1.676 2.835 1.332 1.00 97.12 97 GLU A O 1
ATOM 802 N N . GLU A 1 98 ? 1.937 5.067 1.503 1.00 95.56 98 GLU A N 1
ATOM 803 C CA . GLU A 1 98 ? 0.550 5.432 1.197 1.00 95.56 98 GLU A CA 1
ATOM 804 C C . GLU A 1 98 ? 0.108 4.797 -0.127 1.00 95.56 98 GLU A C 1
ATOM 806 O O . GLU A 1 98 ? -0.875 4.057 -0.185 1.00 95.56 98 GLU A O 1
ATOM 811 N N . LYS A 1 99 ? 0.909 4.972 -1.186 1.00 95.81 99 LYS A N 1
ATOM 812 C CA . LYS A 1 99 ? 0.570 4.446 -2.510 1.00 95.81 99 LYS A CA 1
ATOM 813 C C . LYS A 1 99 ? 0.510 2.919 -2.559 1.00 95.81 99 LYS A C 1
ATOM 815 O O . LYS A 1 99 ? -0.331 2.351 -3.261 1.00 95.81 99 LYS A O 1
ATOM 820 N N . ILE A 1 100 ? 1.417 2.245 -1.851 1.00 96.81 100 ILE A N 1
ATOM 821 C CA . ILE A 1 100 ? 1.438 0.780 -1.763 1.00 96.81 100 ILE A CA 1
ATOM 822 C C . ILE A 1 100 ? 0.255 0.274 -0.938 1.00 96.81 100 ILE A C 1
ATOM 824 O O . ILE A 1 100 ? -0.406 -0.681 -1.354 1.00 96.81 100 ILE A O 1
ATOM 828 N N . PHE A 1 101 ? -0.039 0.923 0.189 1.00 95.81 101 PHE A N 1
ATOM 829 C CA . PHE A 1 101 ? -1.175 0.593 1.038 1.00 95.81 101 PHE A CA 1
ATOM 830 C C . PHE A 1 101 ? -2.489 0.719 0.269 1.00 95.81 101 PHE A C 1
ATOM 832 O O . PHE A 1 101 ? -3.244 -0.250 0.222 1.00 95.81 101 PHE A O 1
ATOM 839 N N . ASP A 1 102 ? -2.715 1.837 -0.424 1.00 94.44 102 ASP A N 1
ATOM 840 C CA . ASP A 1 102 ? -3.890 2.055 -1.274 1.00 94.44 102 ASP A CA 1
ATOM 841 C C . ASP A 1 102 ? -4.074 0.938 -2.302 1.00 94.44 102 ASP A C 1
ATOM 843 O O . ASP A 1 102 ? -5.183 0.448 -2.548 1.00 94.44 102 ASP A O 1
ATOM 847 N N . GLN A 1 103 ? -2.973 0.498 -2.914 1.00 95.94 103 GLN A N 1
ATOM 848 C CA . GLN A 1 103 ? -3.027 -0.543 -3.926 1.00 95.94 103 GLN A CA 1
ATOM 849 C C . GLN A 1 103 ? -3.366 -1.915 -3.326 1.00 95.94 103 GLN A C 1
ATOM 851 O O . GLN A 1 103 ? -4.163 -2.652 -3.916 1.00 95.94 103 GLN A O 1
ATOM 856 N N . ILE A 1 104 ? -2.813 -2.252 -2.157 1.00 95.38 104 ILE A N 1
ATOM 857 C CA . ILE A 1 104 ? -3.160 -3.472 -1.410 1.00 95.38 104 ILE A CA 1
ATOM 858 C C . ILE A 1 104 ? -4.613 -3.398 -0.920 1.00 95.38 104 ILE A C 1
ATOM 860 O O . ILE A 1 104 ? -5.358 -4.369 -1.072 1.00 95.38 104 ILE A O 1
ATOM 864 N N . TRP A 1 105 ? -5.051 -2.246 -0.407 1.00 93.56 105 TRP A N 1
ATOM 865 C CA . TRP A 1 105 ? -6.427 -1.978 0.017 1.00 93.56 105 TRP A CA 1
ATOM 866 C C . TRP A 1 105 ? -7.409 -2.220 -1.124 1.00 93.56 105 TRP A C 1
ATOM 868 O O . TRP A 1 105 ? -8.370 -2.977 -0.993 1.00 93.56 105 TRP A O 1
ATOM 878 N N . ARG A 1 106 ? -7.123 -1.668 -2.304 1.00 93.25 106 ARG A N 1
ATOM 879 C CA . ARG A 1 106 ? -7.947 -1.878 -3.495 1.00 93.25 106 ARG A CA 1
ATOM 880 C C . ARG A 1 106 ? -8.018 -3.346 -3.916 1.00 93.25 106 ARG A C 1
ATOM 882 O O . ARG A 1 106 ? -9.079 -3.807 -4.328 1.00 93.25 106 ARG A O 1
ATOM 889 N N . LEU A 1 107 ? -6.910 -4.080 -3.825 1.00 93.94 107 LEU A N 1
ATOM 890 C CA . LEU A 1 107 ? -6.829 -5.493 -4.222 1.00 93.94 107 LEU A CA 1
ATOM 891 C C . LEU A 1 107 ? -7.481 -6.450 -3.217 1.00 93.94 107 LEU A C 1
ATOM 893 O O . LEU A 1 107 ? -7.916 -7.537 -3.600 1.00 93.94 107 LEU A O 1
ATOM 897 N N . THR A 1 108 ? -7.561 -6.044 -1.954 1.00 92.75 108 THR A N 1
ATOM 898 C CA . THR A 1 108 ? -8.215 -6.790 -0.877 1.00 92.75 108 THR A CA 1
ATOM 899 C C . THR A 1 108 ? -9.672 -6.359 -0.741 1.00 92.75 108 THR A C 1
ATOM 901 O O . THR A 1 108 ? -10.573 -7.064 -1.192 1.00 92.75 108 THR A O 1
ATOM 904 N N . VAL A 1 109 ? -9.924 -5.168 -0.202 1.00 88.44 109 VAL A N 1
ATOM 905 C CA . VAL A 1 109 ? -11.260 -4.620 0.068 1.00 88.44 109 VAL A CA 1
ATOM 906 C C . VAL A 1 109 ? -12.075 -4.473 -1.213 1.00 88.44 109 VAL A C 1
ATOM 908 O O . VAL A 1 109 ? -13.212 -4.934 -1.258 1.00 88.44 109 VAL A O 1
ATOM 911 N N . GLY A 1 110 ? -11.485 -3.943 -2.288 1.00 87.56 110 GLY A N 1
ATOM 912 C CA . GLY A 1 110 ? -12.197 -3.751 -3.559 1.00 87.56 110 GLY A CA 1
ATOM 913 C C . GLY A 1 110 ? -12.663 -5.033 -4.248 1.00 87.56 110 GLY A C 1
ATOM 914 O O . GLY A 1 110 ? -13.620 -5.004 -5.019 1.00 87.56 110 GLY A O 1
ATOM 915 N N . PHE A 1 111 ? -12.023 -6.166 -3.953 1.00 88.31 111 PHE A N 1
ATOM 916 C CA . PHE A 1 111 ? -12.408 -7.483 -4.469 1.00 88.31 111 PHE A CA 1
ATOM 917 C C . PHE A 1 111 ? -13.030 -8.386 -3.397 1.00 88.31 111 PHE A C 1
ATOM 919 O O . PHE A 1 111 ? -13.201 -9.579 -3.640 1.00 88.31 111 PHE A O 1
ATOM 926 N N .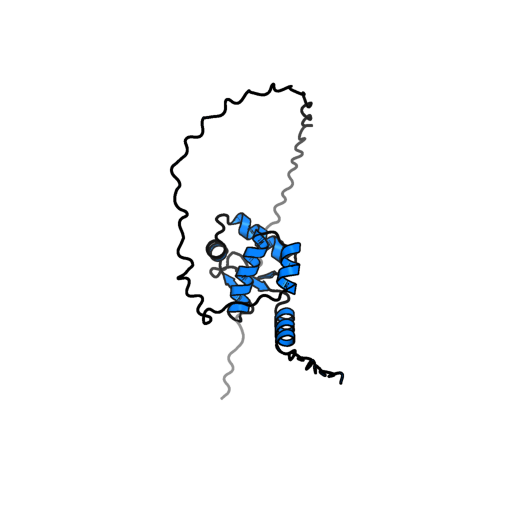 ASN A 1 112 ? -13.347 -7.835 -2.221 1.00 88.62 112 ASN A N 1
ATOM 927 C CA . ASN A 1 112 ? -13.801 -8.567 -1.041 1.00 88.62 112 ASN A CA 1
ATOM 928 C C . ASN A 1 112 ? -12.930 -9.793 -0.687 1.00 88.62 112 ASN A C 1
ATOM 930 O O . ASN A 1 112 ? -13.425 -10.869 -0.363 1.00 88.62 112 ASN A O 1
ATOM 934 N N . ARG A 1 113 ? -11.608 -9.631 -0.756 1.00 91.62 113 ARG A N 1
ATOM 935 C CA . ARG A 1 113 ? -10.617 -10.641 -0.372 1.00 91.62 113 ARG A CA 1
ATOM 936 C C . ARG A 1 113 ? -9.969 -10.252 0.945 1.00 91.62 113 ARG A C 1
ATOM 938 O O . ARG A 1 113 ? -9.663 -9.084 1.169 1.00 91.62 113 ARG A O 1
ATOM 945 N N . GLU A 1 114 ? -9.731 -11.235 1.801 1.00 91.38 114 GLU A N 1
ATOM 946 C CA . GLU A 1 114 ? -9.034 -11.014 3.069 1.00 91.38 114 GLU A CA 1
ATOM 947 C C . GLU A 1 114 ? -7.524 -10.858 2.888 1.00 91.38 114 GLU A C 1
ATOM 949 O O . GLU A 1 114 ? -6.897 -10.018 3.530 1.00 91.38 114 GLU A O 1
ATOM 954 N N . VAL A 1 115 ? -6.961 -11.641 1.972 1.00 94.56 115 VAL A N 1
ATOM 955 C CA . VAL A 1 115 ? -5.531 -11.688 1.690 1.00 94.56 115 VAL A CA 1
ATOM 956 C C . VAL A 1 115 ? -5.324 -11.457 0.203 1.00 94.56 115 VAL A C 1
ATOM 958 O O . VAL A 1 115 ? -5.963 -12.099 -0.637 1.00 94.56 115 VAL A O 1
ATOM 961 N N . TRP A 1 116 ? -4.414 -10.552 -0.136 1.00 95.75 116 TRP A N 1
ATOM 962 C CA . TRP A 1 116 ? -3.919 -10.413 -1.496 1.00 95.75 116 TRP A CA 1
ATOM 963 C C . TRP A 1 116 ? -2.617 -11.201 -1.645 1.00 95.75 116 TRP A C 1
ATOM 965 O O . TRP A 1 116 ? -1.720 -11.093 -0.817 1.00 95.75 116 TRP A O 1
ATOM 975 N N . ARG A 1 117 ? -2.514 -12.014 -2.698 1.00 95.50 117 ARG A N 1
ATOM 976 C CA . ARG A 1 117 ? -1.308 -12.781 -3.025 1.00 95.50 117 ARG A CA 1
ATOM 977 C C . ARG A 1 117 ? -0.738 -12.265 -4.332 1.00 95.50 117 ARG A C 1
ATOM 979 O O . ARG A 1 117 ? -1.476 -12.180 -5.315 1.00 95.50 117 ARG A O 1
ATOM 986 N N . GLY A 1 118 ? 0.544 -11.932 -4.342 1.00 94.38 118 GLY A N 1
ATOM 987 C CA . GLY A 1 118 ? 1.196 -11.435 -5.546 1.00 94.38 118 GLY A CA 1
ATOM 988 C C . GLY A 1 118 ? 2.691 -11.232 -5.386 1.00 94.38 118 GLY A C 1
ATOM 989 O O . GLY A 1 118 ? 3.259 -11.363 -4.297 1.00 94.38 118 GLY A O 1
ATOM 990 N N . LYS A 1 119 ? 3.346 -10.928 -6.506 1.00 95.62 119 LYS A N 1
ATOM 991 C CA . LYS A 1 119 ? 4.781 -10.645 -6.541 1.00 95.62 119 LYS A CA 1
ATOM 992 C C . LYS A 1 119 ? 5.015 -9.150 -6.343 1.00 95.62 119 LYS A C 1
ATOM 994 O O . LYS A 1 119 ? 4.188 -8.319 -6.708 1.00 95.62 119 LYS A O 1
ATOM 999 N N . ILE A 1 120 ? 6.198 -8.790 -5.843 1.00 95.44 120 ILE A N 1
ATOM 1000 C CA . ILE A 1 120 ? 6.615 -7.379 -5.744 1.00 95.44 120 ILE A CA 1
ATOM 1001 C C . ILE A 1 120 ? 6.612 -6.704 -7.129 1.00 95.44 120 ILE A C 1
ATOM 1003 O O . ILE A 1 120 ? 6.281 -5.527 -7.237 1.00 95.44 120 ILE A O 1
ATOM 1007 N N . ALA A 1 121 ? 6.902 -7.459 -8.195 1.00 96.00 121 ALA A N 1
ATOM 1008 C CA . ALA A 1 121 ? 6.785 -6.992 -9.578 1.00 96.00 121 ALA A CA 1
ATOM 1009 C C . ALA A 1 121 ? 5.374 -6.483 -9.928 1.00 96.00 121 ALA A C 1
ATOM 1011 O O . ALA A 1 121 ? 5.244 -5.461 -10.597 1.00 96.00 121 ALA A O 1
ATOM 1012 N N . ASP A 1 122 ? 4.322 -7.129 -9.418 1.00 95.88 122 ASP A N 1
ATOM 1013 C CA . ASP A 1 122 ? 2.944 -6.699 -9.672 1.00 95.88 122 ASP A CA 1
ATOM 1014 C C . ASP A 1 122 ? 2.636 -5.371 -8.973 1.00 95.88 122 ASP A C 1
ATOM 1016 O O . ASP A 1 122 ? 1.917 -4.534 -9.521 1.00 95.88 122 ASP A O 1
ATOM 1020 N N . LEU A 1 123 ? 3.195 -5.155 -7.775 1.00 95.88 123 LEU A N 1
ATOM 1021 C CA . LEU A 1 123 ? 3.087 -3.868 -7.087 1.00 95.88 123 LEU A CA 1
ATOM 1022 C C . LEU A 1 123 ? 3.827 -2.776 -7.847 1.00 95.88 123 LEU A C 1
ATOM 1024 O O . LEU A 1 123 ? 3.236 -1.726 -8.057 1.00 95.88 123 LEU A O 1
ATOM 1028 N N . LEU A 1 124 ? 5.052 -3.037 -8.317 1.00 97.38 124 LEU A N 1
ATOM 1029 C CA . LEU A 1 124 ? 5.831 -2.080 -9.113 1.00 97.38 124 LEU A CA 1
ATOM 1030 C C . LEU A 1 124 ? 5.032 -1.572 -10.320 1.00 97.38 124 LEU A C 1
ATOM 1032 O O . LEU A 1 124 ? 4.908 -0.363 -10.511 1.00 97.38 124 LEU A O 1
ATOM 1036 N N . ILE A 1 125 ? 4.416 -2.486 -11.080 1.00 97.12 125 ILE A N 1
ATOM 1037 C CA . ILE A 1 125 ? 3.589 -2.145 -12.248 1.00 97.12 125 ILE A CA 1
ATOM 1038 C C . ILE A 1 125 ? 2.370 -1.312 -11.836 1.00 97.12 125 ILE A C 1
ATOM 1040 O O . ILE A 1 125 ? 2.041 -0.323 -12.487 1.00 97.12 125 ILE A O 1
ATOM 1044 N N . ARG A 1 126 ? 1.686 -1.699 -10.755 1.00 96.06 126 ARG A N 1
ATOM 1045 C CA . ARG A 1 126 ? 0.438 -1.050 -10.326 1.00 96.06 126 ARG A CA 1
ATOM 1046 C C . ARG A 1 126 ? 0.653 0.317 -9.687 1.00 96.06 126 ARG A C 1
ATOM 1048 O O . ARG A 1 126 ? -0.202 1.184 -9.840 1.00 96.06 126 ARG A O 1
ATOM 1055 N N . THR A 1 127 ? 1.756 0.511 -8.972 1.00 96.38 127 THR A N 1
ATOM 1056 C CA . THR A 1 127 ? 2.086 1.800 -8.352 1.00 96.38 127 THR A CA 1
ATOM 1057 C C . THR A 1 127 ? 2.905 2.706 -9.260 1.00 96.38 127 THR A C 1
ATOM 1059 O O . THR A 1 127 ? 2.990 3.900 -8.989 1.00 96.38 127 THR A O 1
ATOM 1062 N N . GLY A 1 128 ? 3.502 2.165 -10.327 1.00 97.06 128 GLY A N 1
ATOM 1063 C CA . GLY A 1 128 ? 4.384 2.906 -11.227 1.00 97.06 128 GLY A CA 1
ATOM 1064 C C . GLY A 1 128 ? 5.771 3.180 -10.639 1.00 97.06 128 GLY A C 1
ATOM 1065 O O . GLY A 1 128 ? 6.469 4.071 -11.118 1.00 97.06 128 GLY A O 1
ATOM 1066 N N . TYR A 1 129 ? 6.180 2.446 -9.599 1.00 97.69 129 TYR A N 1
ATOM 1067 C CA . TYR A 1 129 ? 7.539 2.555 -9.069 1.00 97.69 129 TYR A CA 1
ATOM 1068 C C . TYR A 1 129 ? 8.503 1.738 -9.928 1.00 97.69 129 TYR A C 1
ATOM 1070 O O . TYR A 1 129 ? 8.239 0.579 -10.234 1.00 97.69 129 TYR A O 1
ATOM 1078 N N . SER A 1 130 ? 9.652 2.321 -10.269 1.00 96.69 130 SER A N 1
ATOM 1079 C CA . SER A 1 130 ? 10.701 1.620 -11.025 1.00 96.69 130 SER A CA 1
ATOM 1080 C C . SER A 1 130 ? 11.627 0.793 -10.128 1.00 96.69 130 SER A C 1
ATOM 1082 O O . SER A 1 130 ? 12.247 -0.162 -10.585 1.00 96.69 130 SER A O 1
ATOM 1084 N N . SER A 1 131 ? 11.746 1.158 -8.846 1.00 97.88 131 SER A N 1
ATOM 1085 C CA . SER A 1 131 ? 12.706 0.550 -7.921 1.00 97.88 131 SER A CA 1
ATOM 1086 C C . SER A 1 131 ? 12.050 -0.469 -6.998 1.00 97.88 131 SER A C 1
ATOM 1088 O O . SER A 1 131 ? 11.218 -0.127 -6.151 1.00 97.88 131 SER A O 1
ATOM 1090 N N . ARG A 1 132 ? 12.503 -1.726 -7.096 1.00 96.88 132 ARG A N 1
ATOM 1091 C CA . ARG A 1 132 ? 12.121 -2.802 -6.169 1.00 96.88 132 ARG A CA 1
ATOM 1092 C C . ARG A 1 132 ? 12.467 -2.451 -4.724 1.00 96.88 132 ARG A C 1
ATOM 1094 O O . ARG A 1 132 ? 11.671 -2.737 -3.838 1.00 96.88 132 ARG A O 1
ATOM 1101 N N . ALA A 1 133 ? 13.613 -1.811 -4.489 1.00 97.75 133 ALA A N 1
ATOM 1102 C CA . ALA A 1 133 ? 14.050 -1.433 -3.147 1.00 97.75 133 ALA A CA 1
ATOM 1103 C C . ALA A 1 133 ? 13.070 -0.453 -2.483 1.00 97.75 133 ALA A C 1
ATOM 1105 O O . ALA A 1 133 ? 12.739 -0.627 -1.313 1.00 97.75 133 ALA A O 1
ATOM 1106 N N . THR A 1 134 ? 12.544 0.518 -3.239 1.00 97.94 134 THR A N 1
ATOM 1107 C CA . THR A 1 134 ? 11.532 1.466 -2.747 1.00 97.94 134 THR A CA 1
ATOM 1108 C C . THR A 1 134 ? 10.265 0.744 -2.304 1.00 97.94 134 THR A C 1
ATOM 1110 O O . THR A 1 134 ? 9.779 0.985 -1.202 1.00 97.94 134 THR A O 1
ATOM 1113 N N . VAL A 1 135 ? 9.767 -0.187 -3.122 1.00 97.81 135 VAL A N 1
ATOM 1114 C CA . VAL A 1 135 ? 8.573 -0.976 -2.788 1.00 97.81 135 VAL A CA 1
ATOM 1115 C C . VAL A 1 135 ? 8.817 -1.872 -1.578 1.00 97.81 135 VAL A C 1
ATOM 1117 O O . VAL A 1 135 ? 8.000 -1.892 -0.664 1.00 97.81 135 VAL A O 1
ATOM 1120 N N . THR A 1 136 ? 9.947 -2.580 -1.525 1.00 97.12 136 THR A N 1
ATOM 1121 C CA . THR A 1 136 ? 10.286 -3.437 -0.381 1.00 97.12 136 THR A CA 1
ATOM 1122 C C . THR A 1 136 ? 10.410 -2.629 0.910 1.00 97.12 136 THR A C 1
ATOM 1124 O O . THR A 1 136 ? 9.887 -3.057 1.936 1.00 97.12 136 THR A O 1
ATOM 1127 N N . LYS A 1 137 ? 11.049 -1.452 0.866 1.00 98.12 137 LYS A N 1
ATOM 1128 C CA . LYS A 1 137 ? 11.183 -0.563 2.028 1.00 98.12 137 LYS A CA 1
ATOM 1129 C C . LYS A 1 137 ? 9.822 -0.051 2.500 1.00 98.12 137 LYS A C 1
ATOM 1131 O O . LYS A 1 137 ? 9.552 -0.102 3.692 1.00 98.12 137 LYS A O 1
ATOM 1136 N N . ALA A 1 138 ? 8.958 0.366 1.575 1.00 97.94 138 ALA A N 1
ATOM 1137 C CA . ALA A 1 138 ? 7.601 0.797 1.898 1.00 97.94 138 ALA A CA 1
ATOM 1138 C C . ALA A 1 138 ? 6.768 -0.341 2.516 1.00 97.94 138 ALA A C 1
ATOM 1140 O O . ALA A 1 138 ? 6.102 -0.163 3.527 1.00 97.94 138 ALA A O 1
ATOM 1141 N N . ILE A 1 139 ? 6.854 -1.553 1.964 1.00 97.38 139 ILE A N 1
ATOM 1142 C CA . ILE A 1 139 ? 6.204 -2.741 2.538 1.00 97.38 139 ILE A CA 1
ATOM 1143 C C . ILE A 1 139 ? 6.721 -3.023 3.957 1.00 97.38 139 ILE A C 1
ATOM 1145 O O . ILE A 1 139 ? 5.929 -3.335 4.844 1.00 97.38 139 ILE A O 1
ATOM 1149 N N . ALA A 1 140 ? 8.034 -2.919 4.177 1.00 97.06 140 ALA A N 1
ATOM 1150 C CA . ALA A 1 140 ? 8.630 -3.115 5.494 1.00 97.06 140 ALA A CA 1
ATOM 1151 C C . ALA A 1 140 ? 8.142 -2.061 6.501 1.00 97.06 140 ALA A C 1
ATOM 1153 O O . ALA A 1 140 ? 7.774 -2.426 7.613 1.00 97.06 140 ALA A O 1
ATOM 1154 N N . GLY A 1 141 ? 8.062 -0.788 6.102 1.00 96.94 141 GLY A N 1
ATOM 1155 C CA . GLY A 1 141 ? 7.530 0.285 6.945 1.00 96.94 141 GLY A CA 1
ATOM 1156 C C . GLY A 1 141 ? 6.048 0.103 7.282 1.00 96.94 141 GLY A C 1
ATOM 1157 O O . GLY A 1 141 ? 5.672 0.160 8.450 1.00 96.94 141 GLY A O 1
ATOM 1158 N N . LEU A 1 142 ? 5.217 -0.277 6.306 1.00 96.12 142 LEU A N 1
ATOM 1159 C CA . LEU A 1 142 ? 3.810 -0.635 6.544 1.00 96.12 142 LEU A CA 1
ATOM 1160 C C . LEU A 1 142 ? 3.652 -1.817 7.512 1.00 96.12 142 LEU A C 1
ATOM 1162 O O . LEU A 1 142 ? 2.721 -1.840 8.319 1.00 96.12 142 LEU A O 1
ATOM 1166 N N . SER A 1 143 ? 4.546 -2.806 7.426 1.00 96.06 143 SER A N 1
ATOM 1167 C CA . SER A 1 143 ? 4.562 -3.941 8.351 1.00 96.06 143 SER A CA 1
ATOM 1168 C C . SER A 1 143 ? 5.015 -3.527 9.750 1.00 96.06 143 SER A C 1
ATOM 1170 O O . SER A 1 143 ? 4.465 -4.028 10.727 1.00 96.06 143 SER A O 1
ATOM 1172 N N . ALA A 1 144 ? 5.989 -2.622 9.857 1.00 95.31 144 ALA A N 1
ATOM 1173 C CA . ALA A 1 144 ? 6.472 -2.096 11.132 1.00 95.31 144 ALA A CA 1
ATOM 1174 C C . ALA A 1 144 ? 5.398 -1.266 11.855 1.00 95.31 144 ALA A C 1
ATOM 1176 O O . ALA A 1 144 ? 5.270 -1.355 13.071 1.00 95.31 144 ALA A O 1
ATOM 1177 N N . LEU A 1 145 ? 4.574 -0.530 11.103 1.00 92.81 145 LEU A N 1
ATOM 1178 C CA . LEU A 1 145 ? 3.410 0.196 11.624 1.00 92.81 145 LEU A CA 1
ATOM 1179 C C . LEU A 1 145 ? 2.229 -0.721 11.989 1.00 92.81 145 LEU A C 1
ATOM 1181 O O . LEU A 1 145 ? 1.215 -0.247 12.492 1.00 92.81 145 LEU A O 1
ATOM 1185 N N . GLY A 1 146 ? 2.321 -2.026 11.711 1.00 93.44 146 GLY A N 1
ATOM 1186 C CA . GLY A 1 146 ? 1.248 -2.982 11.986 1.00 93.44 146 GLY A CA 1
ATOM 1187 C C . GLY A 1 146 ? 0.014 -2.821 11.092 1.00 93.44 146 GLY A C 1
ATOM 1188 O O . GLY A 1 146 ? -1.023 -3.412 11.377 1.00 93.44 146 GLY A O 1
ATOM 1189 N N . LEU A 1 147 ? 0.105 -2.056 9.999 1.00 92.94 147 LEU A N 1
ATOM 1190 C CA . LEU A 1 147 ? -1.011 -1.843 9.069 1.00 92.94 147 LEU A CA 1
ATOM 1191 C C . LEU A 1 147 ? -1.234 -3.057 8.165 1.00 92.94 147 LEU A C 1
ATOM 1193 O O . LEU A 1 147 ? -2.372 -3.407 7.834 1.00 92.94 147 LEU A O 1
ATOM 1197 N N . ILE A 1 148 ? -0.140 -3.718 7.782 1.00 95.81 148 ILE A N 1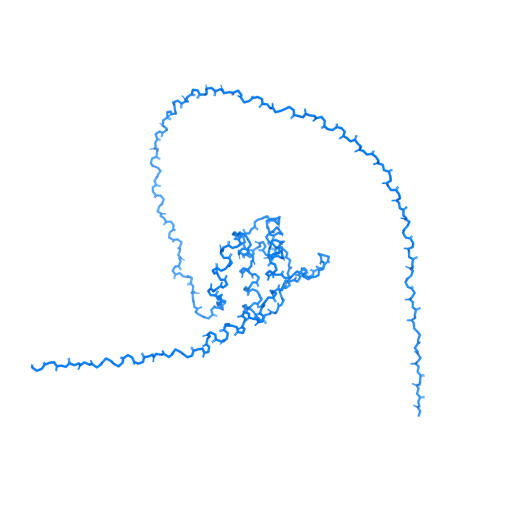
ATOM 1198 C CA . ILE A 1 148 ? -0.169 -4.948 6.994 1.00 95.81 148 ILE A CA 1
ATOM 1199 C C . ILE A 1 148 ? 0.600 -6.063 7.699 1.00 95.81 148 ILE A C 1
ATOM 1201 O O . ILE A 1 148 ? 1.611 -5.832 8.356 1.00 95.81 148 ILE A O 1
ATOM 1205 N N . ARG A 1 149 ? 0.148 -7.298 7.502 1.00 96.12 149 ARG A N 1
ATOM 1206 C CA . ARG A 1 149 ? 0.874 -8.516 7.848 1.00 96.12 149 ARG A CA 1
ATOM 1207 C C . ARG A 1 149 ? 1.285 -9.221 6.562 1.00 96.12 149 ARG A C 1
ATOM 1209 O O . ARG A 1 149 ? 0.474 -9.399 5.650 1.00 96.12 149 ARG A O 1
ATOM 1216 N N . ILE A 1 150 ? 2.555 -9.602 6.501 1.00 95.69 150 ILE A N 1
ATOM 1217 C CA . ILE A 1 150 ? 3.144 -10.333 5.381 1.00 95.69 150 ILE A CA 1
ATOM 1218 C C . ILE A 1 150 ? 3.231 -11.801 5.792 1.00 95.69 150 ILE A C 1
ATOM 1220 O O . ILE A 1 150 ? 3.815 -12.124 6.822 1.00 95.69 150 ILE A O 1
ATOM 1224 N N . GLU A 1 151 ? 2.651 -12.686 4.991 1.00 93.44 151 GLU A N 1
ATOM 1225 C CA . GLU A 1 151 ? 2.629 -14.127 5.229 1.00 93.44 151 GLU A CA 1
ATOM 1226 C C . GLU A 1 151 ? 3.299 -14.869 4.059 1.00 93.44 151 GLU A C 1
ATOM 1228 O O . GLU A 1 151 ? 3.091 -14.553 2.881 1.00 93.44 151 GLU A O 1
ATOM 1233 N N . GLY A 1 152 ? 4.092 -15.891 4.385 1.00 87.69 152 GLY A N 1
ATOM 1234 C CA . GLY A 1 152 ? 4.803 -16.729 3.416 1.00 87.69 152 GLY A CA 1
ATOM 1235 C C . GLY A 1 152 ? 6.242 -16.289 3.123 1.00 87.69 152 GLY A C 1
ATOM 1236 O O . GLY A 1 152 ? 6.634 -15.146 3.353 1.00 87.69 152 GLY A O 1
ATOM 1237 N N . ARG A 1 153 ? 7.041 -17.235 2.614 1.00 82.12 153 ARG A N 1
ATOM 1238 C CA . ARG A 1 153 ? 8.436 -17.008 2.205 1.00 82.12 153 ARG A CA 1
ATOM 1239 C C . ARG A 1 153 ? 8.520 -16.498 0.766 1.00 82.12 153 ARG A C 1
ATOM 1241 O O . ARG A 1 153 ? 7.648 -16.775 -0.056 1.00 82.12 153 ARG A O 1
ATOM 1248 N N . ASP A 1 154 ? 9.625 -15.823 0.455 1.00 75.94 154 ASP A N 1
ATOM 1249 C CA . ASP A 1 154 ? 9.948 -15.343 -0.899 1.00 75.94 154 ASP A CA 1
ATOM 1250 C C . ASP A 1 154 ? 10.061 -16.450 -1.951 1.00 75.94 154 ASP A C 1
ATOM 1252 O O . ASP A 1 154 ? 9.909 -16.185 -3.140 1.00 75.94 154 ASP A O 1
ATOM 1256 N N . THR A 1 155 ? 10.307 -17.686 -1.523 1.00 81.25 155 THR A N 1
ATOM 1257 C CA . THR A 1 155 ? 10.470 -18.847 -2.404 1.00 81.25 155 THR A CA 1
ATOM 1258 C C . THR A 1 155 ? 9.155 -19.350 -2.996 1.00 81.25 155 THR A C 1
ATOM 1260 O O . THR A 1 155 ? 9.167 -20.223 -3.861 1.00 81.25 155 THR A O 1
ATOM 1263 N N . ASN A 1 156 ? 8.006 -18.818 -2.567 1.00 82.69 156 ASN A N 1
ATOM 1264 C CA . ASN A 1 156 ? 6.722 -19.253 -3.095 1.00 82.69 156 ASN A CA 1
ATOM 1265 C C . ASN A 1 156 ? 6.560 -18.800 -4.563 1.00 82.69 156 ASN A C 1
ATOM 1267 O O . ASN A 1 156 ? 6.568 -17.592 -4.828 1.00 82.69 156 ASN A O 1
ATOM 1271 N N . PRO A 1 157 ? 6.318 -19.716 -5.525 1.00 85.38 157 PRO A N 1
ATOM 1272 C CA . PRO A 1 157 ? 6.129 -19.350 -6.933 1.00 85.38 157 PRO A CA 1
ATOM 1273 C C . PRO A 1 157 ? 4.951 -18.386 -7.153 1.00 85.38 157 PRO A C 1
ATOM 1275 O O . PRO A 1 157 ? 4.932 -17.631 -8.132 1.00 85.38 157 PRO A O 1
ATOM 1278 N N . ARG A 1 158 ? 3.982 -18.371 -6.225 1.00 86.50 158 ARG A N 1
ATOM 1279 C CA . ARG A 1 158 ? 2.806 -17.487 -6.237 1.00 86.50 158 ARG A CA 1
ATOM 1280 C C . ARG A 1 158 ? 3.046 -16.113 -5.594 1.00 86.50 158 ARG A C 1
ATOM 1282 O O . ARG A 1 158 ? 2.151 -15.273 -5.642 1.00 86.50 158 ARG A O 1
ATOM 1289 N N . GLY A 1 159 ? 4.234 -15.863 -5.044 1.00 91.75 159 GLY A N 1
ATOM 1290 C CA . GLY A 1 159 ? 4.580 -14.624 -4.348 1.00 91.75 159 GLY A CA 1
ATOM 1291 C C . GLY A 1 159 ? 4.192 -14.619 -2.866 1.00 91.75 159 GLY A C 1
ATOM 1292 O O . GLY A 1 159 ? 3.851 -15.653 -2.288 1.00 91.75 159 GLY A O 1
ATOM 1293 N N . ARG A 1 160 ? 4.264 -13.436 -2.246 1.00 94.06 160 ARG A N 1
ATOM 1294 C CA . ARG A 1 160 ? 3.950 -13.237 -0.824 1.00 94.06 160 ARG A CA 1
ATOM 1295 C C . ARG A 1 160 ? 2.455 -12.977 -0.631 1.00 94.06 160 ARG A C 1
ATOM 1297 O O . ARG A 1 160 ? 1.772 -12.489 -1.535 1.00 94.06 160 ARG A O 1
ATOM 1304 N N . SER A 1 161 ? 1.952 -13.309 0.552 1.00 95.50 161 SER A N 1
ATOM 1305 C CA . SER A 1 161 ? 0.589 -12.997 0.981 1.00 95.50 161 SER A CA 1
ATOM 1306 C C . SER A 1 161 ? 0.598 -11.723 1.825 1.00 95.50 161 SER A C 1
ATOM 1308 O O . SER A 1 161 ? 1.421 -11.580 2.722 1.00 95.50 161 SER A O 1
ATOM 1310 N N . TYR A 1 162 ? -0.312 -10.800 1.544 1.00 96.31 162 TYR A N 1
ATOM 1311 C CA . TYR A 1 162 ? -0.439 -9.512 2.217 1.00 96.31 162 TYR A CA 1
ATOM 1312 C C . TYR A 1 162 ? -1.857 -9.379 2.774 1.00 96.31 162 TYR A C 1
ATOM 1314 O O . TYR A 1 162 ? -2.836 -9.467 2.026 1.00 96.31 162 TYR A O 1
ATOM 1322 N N . ARG A 1 163 ? -1.966 -9.172 4.087 1.00 94.94 163 ARG A N 1
ATOM 1323 C CA . ARG A 1 163 ? -3.228 -9.026 4.823 1.00 94.94 163 ARG A CA 1
ATOM 1324 C C . ARG A 1 163 ? -3.254 -7.687 5.550 1.00 94.94 163 ARG A C 1
ATOM 1326 O O . ARG A 1 163 ? -2.233 -7.268 6.078 1.00 94.94 163 ARG A O 1
ATOM 1333 N N . ILE A 1 164 ? -4.411 -7.035 5.615 1.00 93.81 164 ILE A N 1
ATOM 1334 C CA . ILE A 1 164 ? -4.605 -5.816 6.418 1.00 93.81 164 ILE A CA 1
ATOM 1335 C C . ILE A 1 164 ? -5.038 -6.238 7.825 1.00 93.81 164 ILE A C 1
ATOM 1337 O O . ILE A 1 164 ? -6.012 -6.980 7.960 1.00 93.81 164 ILE A O 1
ATOM 1341 N N . VAL A 1 165 ? -4.309 -5.802 8.856 1.00 89.38 165 VAL A N 1
ATOM 1342 C CA . VAL A 1 165 ? -4.425 -6.352 10.223 1.00 89.38 165 VAL A CA 1
ATOM 1343 C C . VAL A 1 165 ? -5.782 -6.046 10.866 1.00 89.38 165 VAL A C 1
ATOM 1345 O O . VAL A 1 165 ? -6.424 -6.955 11.383 1.00 89.38 165 VAL A O 1
ATOM 1348 N N . ASP A 1 166 ? -6.285 -4.817 10.751 1.00 81.94 166 ASP A N 1
ATOM 1349 C CA . ASP A 1 166 ? -7.566 -4.403 11.352 1.00 81.94 166 ASP A CA 1
ATOM 1350 C C . ASP A 1 166 ? -8.750 -4.407 10.363 1.00 81.94 166 ASP A C 1
ATOM 1352 O O . ASP A 1 166 ? -9.768 -3.751 10.585 1.00 81.94 166 ASP A O 1
ATOM 1356 N N . ARG A 1 167 ? -8.673 -5.198 9.281 1.00 75.19 167 ARG A N 1
ATOM 1357 C CA . ARG A 1 167 ? -9.685 -5.205 8.203 1.00 75.19 167 ARG A CA 1
ATOM 1358 C C . ARG A 1 167 ? -11.122 -5.352 8.717 1.00 75.19 167 ARG A C 1
ATOM 1360 O O . ARG A 1 167 ? -12.014 -4.651 8.248 1.00 75.19 167 ARG A O 1
ATOM 1367 N N . VAL A 1 168 ? -11.356 -6.273 9.654 1.00 73.44 168 VAL A N 1
ATOM 1368 C CA . VAL A 1 168 ? -12.705 -6.577 10.165 1.00 73.44 168 VAL A CA 1
ATOM 1369 C C . VAL A 1 168 ? -13.287 -5.391 10.930 1.00 73.44 168 VAL A C 1
ATOM 1371 O O . VAL A 1 168 ? -14.453 -5.059 10.729 1.00 73.44 168 VAL A O 1
ATOM 1374 N N . LYS A 1 169 ? -12.476 -4.713 11.752 1.00 75.56 169 LYS A N 1
ATOM 1375 C CA . LYS A 1 169 ? -12.911 -3.502 12.457 1.00 75.56 169 LYS A CA 1
ATOM 1376 C C . LYS A 1 169 ? -13.255 -2.407 11.457 1.00 75.56 169 LYS A C 1
ATOM 1378 O O . LYS A 1 169 ? -14.360 -1.882 11.499 1.00 75.56 169 LYS A O 1
ATOM 1383 N N . THR A 1 170 ? -12.381 -2.165 10.479 1.00 69.56 170 THR A N 1
ATOM 1384 C CA . THR A 1 170 ? -12.603 -1.106 9.490 1.00 69.56 170 THR A CA 1
ATOM 1385 C C . THR A 1 170 ? -13.842 -1.345 8.623 1.00 69.56 170 THR A C 1
ATOM 1387 O O . THR A 1 170 ? -14.581 -0.404 8.346 1.00 69.56 170 THR A O 1
ATOM 1390 N N . ILE A 1 171 ? -14.111 -2.593 8.214 1.00 73.88 171 ILE A N 1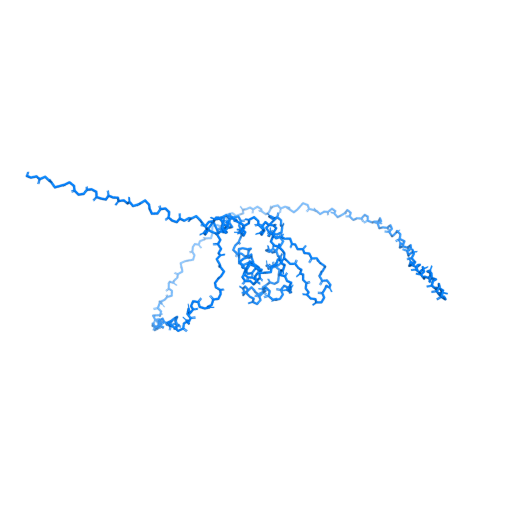
ATOM 1391 C CA . ILE A 1 171 ? -15.324 -2.937 7.452 1.00 73.88 171 ILE A CA 1
ATOM 1392 C C . ILE A 1 171 ? -16.578 -2.775 8.318 1.00 73.88 171 ILE A C 1
ATOM 1394 O O . ILE A 1 171 ? -17.570 -2.217 7.849 1.00 73.88 171 ILE A O 1
ATOM 1398 N N . ASN A 1 172 ? -16.545 -3.229 9.572 1.00 77.44 172 ASN A N 1
ATOM 1399 C CA . ASN A 1 172 ? -17.682 -3.095 10.482 1.00 77.44 172 ASN A CA 1
ATOM 1400 C C . ASN A 1 172 ? -17.990 -1.625 10.797 1.00 77.44 172 ASN A C 1
ATOM 1402 O O . ASN A 1 172 ? -19.158 -1.238 10.839 1.00 77.44 172 ASN A O 1
ATOM 1406 N N . ASP A 1 173 ? -16.963 -0.792 10.967 1.00 75.12 173 ASP A N 1
ATOM 1407 C CA . ASP A 1 173 ? -17.124 0.648 11.175 1.00 75.12 173 ASP A CA 1
ATOM 1408 C C . ASP A 1 173 ? -17.700 1.333 9.930 1.00 75.12 173 ASP A C 1
ATOM 1410 O O . ASP A 1 173 ? -18.575 2.192 10.049 1.00 75.12 173 ASP A O 1
ATOM 1414 N N . GLN A 1 174 ? -17.293 0.899 8.731 1.00 71.31 174 GLN A N 1
ATOM 1415 C CA . GLN A 1 174 ? -17.866 1.371 7.470 1.00 71.31 174 GLN A CA 1
ATOM 1416 C C . GLN A 1 174 ? -19.354 1.005 7.353 1.00 71.31 174 GLN A C 1
ATOM 1418 O O . GLN A 1 174 ? -20.174 1.867 7.044 1.00 71.31 174 GLN A O 1
ATOM 1423 N N . GLN A 1 175 ? -19.729 -0.243 7.659 1.00 78.56 175 GLN A N 1
ATOM 1424 C CA . GLN A 1 175 ? -21.131 -0.677 7.627 1.00 78.56 175 GLN A CA 1
ATOM 1425 C C . GLN A 1 175 ? -21.994 0.083 8.642 1.00 78.56 175 GLN A C 1
ATOM 1427 O O . GLN A 1 175 ? -23.124 0.450 8.326 1.00 78.56 175 GLN A O 1
ATOM 1432 N N . LYS A 1 176 ? -21.467 0.369 9.840 1.00 75.69 176 LYS A N 1
ATOM 1433 C CA . LYS A 1 176 ? -22.153 1.206 10.838 1.00 75.69 176 LYS A CA 1
ATOM 1434 C C . LYS A 1 176 ? -22.310 2.655 10.374 1.00 75.69 176 LYS A C 1
ATOM 1436 O O . LYS A 1 176 ? -23.348 3.258 10.639 1.00 75.69 176 LYS A O 1
ATOM 1441 N N . ALA A 1 177 ? -21.306 3.212 9.694 1.00 71.50 177 ALA A N 1
ATOM 1442 C CA . ALA A 1 177 ? -21.374 4.563 9.144 1.00 71.50 177 ALA A CA 1
ATOM 1443 C C . ALA A 1 177 ? -22.439 4.673 8.041 1.00 71.50 177 ALA A C 1
ATOM 1445 O O . ALA A 1 177 ? -23.218 5.624 8.049 1.00 71.50 177 ALA A O 1
ATOM 1446 N N . ASP A 1 178 ? -22.521 3.676 7.156 1.00 73.25 178 ASP A N 1
ATOM 1447 C CA . ASP A 1 178 ? -23.516 3.631 6.078 1.00 73.25 178 ASP A CA 1
ATOM 1448 C C . ASP A 1 178 ? -24.943 3.367 6.604 1.00 73.25 178 ASP A C 1
ATOM 1450 O O . ASP A 1 178 ? -25.919 3.821 6.008 1.00 73.25 178 ASP A O 1
ATOM 1454 N N . GLN A 1 179 ? -25.083 2.669 7.737 1.00 74.88 179 GLN A N 1
ATOM 1455 C CA . GLN A 1 179 ? -26.378 2.391 8.367 1.00 74.88 179 GLN A CA 1
ATOM 1456 C C . GLN A 1 179 ? -26.901 3.513 9.260 1.00 74.88 179 GLN A C 1
ATOM 1458 O O . GLN A 1 179 ? -28.050 3.423 9.680 1.00 74.88 179 GLN A O 1
ATOM 1463 N N . LYS A 1 180 ? -26.117 4.555 9.578 1.00 66.50 180 LYS A N 1
ATOM 1464 C CA . LYS A 1 180 ? -26.618 5.680 10.377 1.00 66.50 180 LYS A CA 1
ATOM 1465 C C . LYS A 1 180 ? -27.625 6.438 9.502 1.00 66.50 180 LYS A C 1
ATOM 1467 O O . LYS A 1 180 ? -27.192 7.158 8.600 1.00 66.50 180 LYS A O 1
ATOM 1472 N N . PRO A 1 181 ? -28.951 6.272 9.707 1.00 59.03 181 PRO A N 1
ATOM 1473 C CA . PRO A 1 181 ? -29.918 6.947 8.864 1.00 59.03 181 PRO A CA 1
ATOM 1474 C C . PRO A 1 181 ? -29.647 8.432 9.031 1.00 59.03 181 PRO A C 1
ATOM 1476 O O . PRO A 1 181 ? -29.470 8.905 10.159 1.00 59.03 181 PRO A O 1
ATOM 1479 N N . ALA A 1 182 ? -29.552 9.153 7.916 1.00 61.97 182 ALA A N 1
ATOM 1480 C CA . ALA A 1 182 ? -29.525 10.597 7.950 1.00 61.97 182 ALA A CA 1
ATOM 1481 C C . ALA A 1 182 ? -30.820 11.027 8.639 1.00 61.97 182 ALA A C 1
ATOM 1483 O O . ALA A 1 182 ? -31.865 11.146 8.002 1.00 61.97 182 ALA A O 1
ATOM 1484 N N . THR A 1 183 ? -30.766 11.220 9.957 1.00 62.81 183 THR A N 1
ATOM 1485 C CA . THR A 1 183 ? -31.748 11.964 10.721 1.00 62.81 183 THR A CA 1
ATOM 1486 C C . THR A 1 183 ? -31.623 13.380 10.201 1.00 62.81 183 THR A C 1
ATOM 1488 O O . THR A 1 183 ? -30.959 14.242 10.774 1.00 62.81 183 THR A O 1
ATOM 1491 N N . ARG A 1 184 ? -32.231 13.602 9.030 1.00 60.31 184 ARG A N 1
ATOM 1492 C CA . ARG A 1 184 ? -32.712 14.898 8.604 1.00 60.31 184 ARG A CA 1
ATOM 1493 C C . ARG A 1 184 ? -33.578 15.338 9.767 1.00 60.31 184 ARG A C 1
ATOM 1495 O O . ARG A 1 184 ? -34.721 14.912 9.883 1.00 60.31 184 ARG A O 1
ATOM 1502 N N . LYS A 1 185 ? -32.991 16.120 10.675 1.00 66.00 185 LYS A N 1
ATOM 1503 C CA . LYS A 1 185 ? -33.756 17.030 11.510 1.00 66.00 185 LYS A CA 1
ATOM 1504 C C . LYS A 1 185 ? -34.574 17.809 10.496 1.00 66.00 185 LYS A C 1
ATOM 1506 O O . LYS A 1 185 ? -34.013 18.616 9.757 1.00 66.00 185 LYS A O 1
ATOM 1511 N N . SER A 1 186 ? -35.841 17.440 10.362 1.00 65.50 186 SER A N 1
ATOM 1512 C CA . SER A 1 186 ? -36.863 18.244 9.725 1.00 65.50 186 SER A CA 1
ATOM 1513 C C . SER A 1 186 ? -36.784 19.579 10.440 1.00 65.50 186 SER A C 1
ATOM 1515 O O . SER A 1 186 ? -37.224 19.723 11.579 1.00 65.50 186 SER A O 1
ATOM 1517 N N . PHE A 1 187 ? -36.035 20.492 9.832 1.00 67.25 187 PHE A N 1
ATOM 1518 C CA . PHE A 1 187 ? -35.897 21.855 10.283 1.00 67.25 187 PHE A CA 1
ATOM 1519 C C . PHE A 1 187 ? -37.231 22.486 9.921 1.00 67.25 187 PHE A C 1
ATOM 1521 O O . PHE A 1 187 ? -37.425 22.964 8.807 1.00 67.25 187 PHE A O 1
ATOM 1528 N N . ASP A 1 188 ? -38.189 22.296 10.822 1.00 67.00 188 ASP A N 1
ATOM 1529 C CA . ASP A 1 188 ? -39.537 22.822 10.729 1.00 67.00 188 ASP A CA 1
ATOM 1530 C C . ASP A 1 188 ? -39.399 24.344 10.834 1.00 67.00 188 ASP A C 1
ATOM 1532 O O . ASP A 1 188 ? -39.288 24.921 11.918 1.00 67.00 188 ASP A O 1
ATOM 1536 N N . GLN A 1 189 ? -39.225 24.985 9.677 1.00 67.94 189 GLN A N 1
ATOM 1537 C CA . GLN A 1 189 ? -39.170 26.431 9.535 1.00 67.94 189 GLN A CA 1
ATOM 1538 C C . GLN A 1 189 ? -40.580 26.954 9.799 1.00 67.94 189 GLN A C 1
ATOM 1540 O O . GLN A 1 189 ? -41.396 27.118 8.896 1.00 67.94 189 GLN A O 1
ATOM 1545 N N . LYS A 1 190 ? -40.864 27.192 11.078 1.00 68.38 190 LYS A N 1
ATOM 1546 C CA . LYS A 1 190 ? -42.015 27.966 11.523 1.00 68.38 190 LYS A CA 1
ATOM 1547 C C . LYS A 1 190 ? -41.817 29.401 11.020 1.00 68.38 190 LYS A C 1
ATOM 1549 O O . LYS A 1 190 ? -41.043 30.168 11.584 1.00 68.38 190 LYS A O 1
ATOM 1554 N N . LEU A 1 191 ? -42.429 29.716 9.882 1.00 70.38 191 LEU A N 1
ATOM 1555 C CA . LEU A 1 191 ? -42.522 31.071 9.348 1.00 70.38 191 LEU A CA 1
ATOM 1556 C C . LEU A 1 191 ? -43.545 31.835 10.192 1.00 70.38 191 LEU A C 1
ATOM 1558 O O . LEU A 1 191 ? -44.744 31.750 9.942 1.00 70.38 191 LEU A O 1
ATOM 1562 N N . ASP A 1 192 ? -43.073 32.560 11.203 1.00 74.12 192 ASP A N 1
ATOM 1563 C CA . ASP A 1 192 ? -43.892 33.559 11.885 1.00 74.12 192 ASP A CA 1
ATOM 1564 C C . ASP A 1 192 ? -44.085 34.761 10.941 1.00 74.12 192 ASP A C 1
ATOM 1566 O O . ASP A 1 192 ? -43.126 35.404 10.509 1.00 74.12 192 ASP A O 1
ATOM 1570 N N . HIS A 1 193 ? -45.337 35.039 10.576 1.00 65.62 193 HIS A N 1
ATOM 1571 C CA . HIS A 1 193 ? -45.744 36.254 9.870 1.00 65.62 193 HIS A 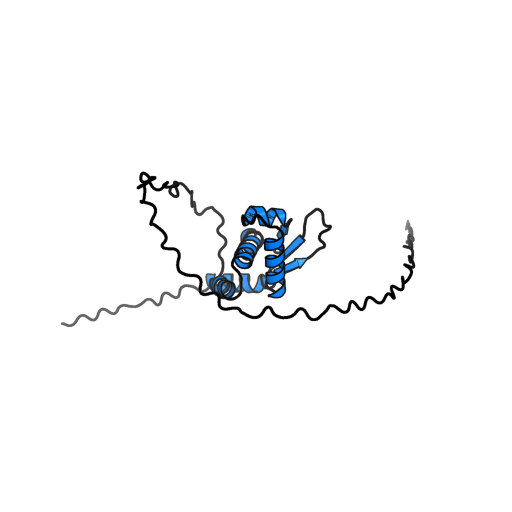CA 1
ATOM 1572 C C . HIS A 1 193 ? -46.183 37.310 10.897 1.00 65.62 193 HIS A C 1
ATOM 1574 O O . HIS A 1 193 ? -47.178 37.080 11.587 1.00 65.62 193 HIS A O 1
ATOM 1580 N N . PRO A 1 194 ? -45.495 38.460 11.021 1.00 75.50 194 PRO A N 1
ATOM 1581 C CA . PRO A 1 194 ? -46.030 39.596 11.761 1.00 75.50 194 PRO A CA 1
ATOM 1582 C C . PRO A 1 194 ? -47.092 40.323 10.920 1.00 75.50 194 PRO A C 1
ATOM 1584 O O . PRO A 1 194 ? -46.884 40.572 9.731 1.00 75.50 194 PRO A O 1
ATOM 1587 N N . SER A 1 195 ? -48.235 40.601 11.556 1.00 76.06 195 SER A N 1
ATOM 1588 C CA . SER A 1 195 ? -49.349 41.411 11.030 1.00 76.06 195 SER A CA 1
ATOM 1589 C C . SER A 1 195 ? -49.051 42.905 11.064 1.00 76.06 195 SER A C 1
ATOM 1591 O O . SER 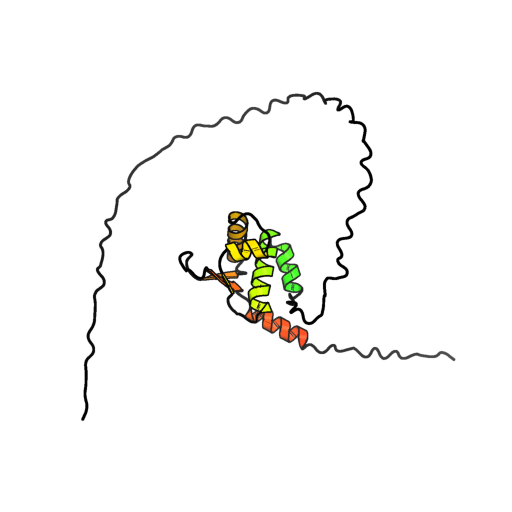A 1 195 ? -48.278 43.324 11.955 1.00 76.06 195 SER A O 1
#

Secondary structure (DSSP, 8-state):
-----------------------------------PPP------------PPP-------------GGG----TTS-PPPPPHHHHHHHHHHS-HHHHHHHHHHHHHHGGGT-SEEEE-HHHHHHHHT---HHHHHHHHHHHHHTTSEEEES-TT-TT-EEEEETTHHHHHHHHHHHHHS-----------PPP-

Foldseek 3Di:
DDDDDDDDDDDDDDPPPDDDPDPDDDDPPPDDDPDDPDPDPDPDDDDPPDDDPDPPDPPPPPPPPPPVPPCVPVVPQDDDDDVVNVVVCVVQADPLLSLLLVVQCCQPRSVVHQKDWAALVVSCVRSVPPDSVSNVVSVVSCVVVLQWDWDDDCPDPRHIIIGGRCVVVRVVVVVVVVPPPPPPPPPVPPPDDDD

pLDDT: mean 74.93, std 17.08, range [47.59, 98.12]